Protein AF-A0A815MH73-F1 (afdb_monomer_lite)

Organism: NCBI:txid433720

Radius of gyration: 23.6 Å; chains: 1; bounding box: 62×38×60 Å

Structure (mmCIF, N/CA/C/O backbone):
data_AF-A0A815MH73-F1
#
_entry.id   AF-A0A815MH73-F1
#
loop_
_atom_site.group_PDB
_atom_site.id
_atom_site.type_symbol
_atom_site.label_atom_id
_atom_site.label_alt_id
_atom_site.label_comp_id
_atom_site.label_asym_id
_atom_site.label_entity_id
_atom_site.label_seq_id
_atom_site.pdbx_PDB_ins_code
_atom_site.Cartn_x
_atom_site.Cartn_y
_atom_site.Cartn_z
_atom_site.occupancy
_atom_site.B_iso_or_equiv
_atom_site.auth_seq_id
_atom_site.auth_comp_id
_atom_site.auth_asym_id
_atom_site.auth_atom_id
_atom_site.pdbx_PDB_model_num
ATOM 1 N N . MET A 1 1 ? -11.181 -3.230 -6.536 1.00 90.88 1 MET A N 1
ATOM 2 C CA . MET A 1 1 ? -9.804 -2.748 -6.790 1.00 90.88 1 MET A CA 1
ATOM 3 C C . MET A 1 1 ? -8.809 -3.906 -6.938 1.00 90.88 1 MET A C 1
ATOM 5 O O . MET A 1 1 ? -7.612 -3.733 -6.761 1.00 90.88 1 MET A O 1
ATOM 9 N N . GLU A 1 2 ? -9.280 -5.091 -7.338 1.00 95.12 2 GLU A N 1
ATOM 10 C CA . GLU A 1 2 ? -8.509 -6.340 -7.343 1.00 95.12 2 GLU A CA 1
ATOM 11 C C . GLU A 1 2 ? -8.764 -7.073 -8.654 1.00 95.12 2 GLU A C 1
ATOM 13 O O . GLU A 1 2 ? -9.910 -7.152 -9.105 1.00 95.12 2 GLU A O 1
ATOM 18 N N . MET A 1 3 ? -7.706 -7.570 -9.287 1.00 95.81 3 MET A N 1
ATOM 19 C CA . MET A 1 3 ? -7.783 -8.136 -10.630 1.00 95.81 3 MET A CA 1
ATOM 20 C C . MET A 1 3 ? -6.647 -9.115 -10.913 1.00 95.81 3 MET A C 1
ATOM 22 O O . MET A 1 3 ? -5.612 -9.120 -10.251 1.00 95.81 3 MET A O 1
ATOM 26 N N . ILE A 1 4 ? -6.814 -9.910 -11.966 1.00 97.25 4 ILE A N 1
ATOM 27 C CA . ILE A 1 4 ? -5.716 -10.611 -12.626 1.00 97.25 4 ILE A CA 1
ATOM 28 C C . ILE A 1 4 ? -5.145 -9.702 -13.710 1.00 97.25 4 ILE A C 1
ATOM 30 O O . ILE A 1 4 ? -5.784 -9.454 -14.739 1.00 97.25 4 ILE A O 1
ATOM 34 N N . TRP A 1 5 ? -3.929 -9.219 -13.497 1.00 97.88 5 TRP A N 1
ATOM 35 C CA . TRP A 1 5 ? -3.193 -8.453 -14.485 1.00 97.88 5 TRP A CA 1
ATOM 36 C C . TRP A 1 5 ? -2.529 -9.380 -15.507 1.00 97.88 5 TRP A C 1
ATOM 38 O O . TRP A 1 5 ? -1.684 -10.222 -15.193 1.00 97.88 5 TRP A O 1
ATOM 48 N N . LYS A 1 6 ? -2.936 -9.213 -16.764 1.00 97.19 6 LYS A N 1
ATOM 49 C CA . LYS A 1 6 ? -2.451 -9.926 -17.945 1.00 97.19 6 LYS A CA 1
ATOM 50 C C . LYS A 1 6 ? -1.485 -9.021 -18.713 1.00 97.19 6 LYS A C 1
ATOM 52 O O . LYS A 1 6 ? -1.790 -8.570 -19.813 1.00 97.19 6 LYS A O 1
ATOM 57 N N . GLY A 1 7 ? -0.328 -8.736 -18.116 1.00 95.06 7 GLY A N 1
ATOM 58 C CA . GLY A 1 7 ? 0.635 -7.752 -18.635 1.00 95.06 7 GLY A CA 1
ATOM 59 C C . GLY A 1 7 ? 1.412 -8.170 -19.893 1.00 95.06 7 GLY A C 1
ATOM 60 O O . GLY A 1 7 ? 2.190 -7.383 -20.420 1.00 95.06 7 GLY A O 1
ATOM 61 N N . SER A 1 8 ? 1.233 -9.398 -20.390 1.00 94.81 8 SER A N 1
ATOM 62 C CA . SER A 1 8 ? 1.870 -9.869 -21.623 1.00 94.81 8 SER A CA 1
ATOM 63 C C . SER A 1 8 ? 0.833 -10.395 -22.602 1.00 94.81 8 SER A C 1
ATOM 65 O O . SER A 1 8 ? 0.083 -11.318 -22.281 1.00 94.81 8 SER A O 1
ATOM 67 N N . ALA A 1 9 ? 0.861 -9.869 -23.827 1.00 92.94 9 ALA A N 1
ATOM 68 C CA . ALA A 1 9 ? 0.044 -10.369 -24.930 1.00 92.94 9 ALA A CA 1
ATOM 69 C C . ALA A 1 9 ? 0.449 -11.786 -25.384 1.00 92.94 9 ALA A C 1
ATOM 71 O O . ALA A 1 9 ? -0.365 -12.497 -25.966 1.00 92.94 9 ALA A O 1
ATOM 72 N N . ASN A 1 10 ? 1.688 -12.209 -25.099 1.00 94.94 10 ASN A N 1
ATOM 73 C CA . ASN A 1 10 ? 2.289 -13.396 -25.719 1.00 94.94 10 ASN A CA 1
ATOM 74 C C . ASN A 1 10 ? 2.531 -14.556 -24.745 1.00 94.94 10 ASN A C 1
ATOM 76 O O . ASN A 1 10 ? 2.560 -15.707 -25.167 1.00 94.94 10 ASN A O 1
ATOM 80 N N . LEU A 1 11 ? 2.735 -14.283 -23.452 1.00 94.94 11 LEU A N 1
ATOM 81 C CA . LEU A 1 11 ? 3.113 -15.320 -22.481 1.00 94.94 11 LEU A CA 1
ATOM 82 C C . LEU A 1 11 ? 1.914 -16.074 -21.885 1.00 94.94 11 LEU A C 1
ATOM 84 O O . LEU A 1 11 ? 2.099 -17.099 -21.236 1.00 94.94 11 LEU A O 1
ATOM 88 N N . GLY A 1 12 ? 0.682 -15.614 -22.115 1.00 93.44 12 GLY A N 1
ATOM 89 C CA . GLY A 1 12 ? -0.518 -16.307 -21.648 1.00 93.44 12 GLY A CA 1
ATOM 90 C C . GLY A 1 12 ? -0.576 -16.462 -20.121 1.00 93.44 12 GLY A C 1
ATOM 91 O O . GLY A 1 12 ? -0.059 -15.635 -19.372 1.00 93.44 12 GLY A O 1
ATOM 92 N N . ARG A 1 13 ? -1.240 -17.524 -19.645 1.00 94.75 13 ARG A N 1
ATOM 93 C CA . ARG A 1 13 ? -1.612 -17.690 -18.226 1.00 94.75 13 ARG A CA 1
ATOM 94 C C . ARG A 1 13 ? -0.423 -17.758 -17.263 1.00 94.75 13 ARG A C 1
ATOM 96 O O . ARG A 1 13 ? -0.573 -17.367 -16.111 1.00 94.75 13 ARG A O 1
ATOM 103 N N . GLN A 1 14 ? 0.746 -18.212 -17.714 1.00 95.44 14 GLN A N 1
ATOM 104 C CA . GLN A 1 14 ? 1.937 -18.328 -16.861 1.00 95.44 14 GLN A CA 1
ATOM 105 C C . GLN A 1 14 ? 2.528 -16.978 -16.425 1.00 95.44 14 GLN A C 1
ATOM 107 O O . GLN A 1 14 ? 3.330 -16.943 -15.499 1.00 95.44 14 GLN A O 1
ATOM 112 N N . SER A 1 15 ? 2.149 -15.876 -17.081 1.00 95.62 15 SER A N 1
ATOM 113 C CA . SER A 1 15 ? 2.593 -14.523 -16.727 1.00 95.62 15 SER A CA 1
ATOM 114 C C . SER A 1 15 ? 1.493 -13.684 -16.079 1.00 95.62 15 SER A C 1
ATOM 116 O O . SER A 1 15 ? 1.635 -12.467 -15.980 1.00 95.62 15 SER A O 1
ATOM 118 N N . TRP A 1 16 ? 0.352 -14.286 -15.742 1.00 96.25 16 TRP A N 1
ATOM 119 C CA . TRP A 1 16 ? -0.745 -13.570 -15.106 1.00 96.25 16 TRP A CA 1
ATOM 120 C C . TRP A 1 16 ? -0.455 -13.406 -13.620 1.00 96.25 16 TRP A C 1
ATOM 122 O O . TRP A 1 16 ? -0.086 -14.367 -12.947 1.00 96.25 16 TRP A O 1
ATOM 132 N N . LEU A 1 17 ? -0.646 -12.193 -13.113 1.00 96.31 17 LEU A N 1
ATOM 133 C CA . LEU A 1 17 ? -0.397 -11.856 -11.717 1.00 96.31 17 LEU A CA 1
ATOM 134 C C . LEU A 1 17 ? -1.694 -11.406 -11.063 1.00 96.31 17 LEU A C 1
ATOM 136 O O . LEU A 1 17 ? -2.469 -10.667 -11.665 1.00 96.31 17 LEU A O 1
ATOM 140 N N . PHE A 1 18 ? -1.926 -11.818 -9.821 1.00 96.00 18 PHE A N 1
ATOM 141 C CA . PHE A 1 18 ? -2.905 -11.119 -8.999 1.00 96.00 18 PHE A CA 1
ATOM 142 C C . PHE A 1 18 ? -2.378 -9.710 -8.703 1.00 96.00 18 PHE A C 1
ATOM 144 O O . PHE A 1 18 ? -1.191 -9.524 -8.434 1.00 96.00 18 PHE A O 1
ATOM 151 N N . THR A 1 19 ? -3.240 -8.706 -8.800 1.00 96.38 19 THR A N 1
ATOM 152 C CA . THR A 1 19 ? -2.887 -7.301 -8.602 1.00 96.38 19 THR A CA 1
ATOM 153 C C . THR A 1 19 ? -4.012 -6.613 -7.846 1.00 96.38 19 THR A C 1
ATOM 155 O O . THR A 1 19 ? -5.148 -6.557 -8.319 1.00 96.38 19 THR A O 1
ATOM 158 N N . GLY A 1 20 ? -3.683 -6.104 -6.662 1.00 93.38 20 GLY A N 1
ATOM 159 C CA . GLY A 1 20 ? -4.544 -5.237 -5.868 1.00 93.38 20 GLY A CA 1
ATOM 160 C C . GLY A 1 20 ? -4.046 -3.800 -5.952 1.00 93.38 20 GLY A C 1
ATOM 161 O O . GLY A 1 20 ? -2.844 -3.559 -5.854 1.00 93.38 20 GLY A O 1
ATOM 162 N N . LEU A 1 21 ? -4.969 -2.867 -6.150 1.00 92.75 21 LEU A N 1
ATOM 163 C CA . LEU A 1 21 ? -4.742 -1.441 -5.948 1.00 92.75 21 LEU A CA 1
ATOM 164 C C . LEU A 1 21 ? -5.117 -1.103 -4.502 1.00 92.75 21 LEU A C 1
ATOM 166 O O . LEU A 1 21 ? -6.049 -1.695 -3.951 1.00 92.75 21 LEU A O 1
ATOM 170 N N . LEU A 1 22 ? -4.386 -0.167 -3.900 1.00 92.25 22 LEU A N 1
ATOM 171 C CA . LEU A 1 22 ? -4.787 0.415 -2.623 1.00 92.25 22 LEU A CA 1
ATOM 172 C C . LEU A 1 22 ? -6.059 1.248 -2.826 1.00 92.25 22 LEU A C 1
ATOM 174 O O . LEU A 1 22 ? -6.334 1.701 -3.937 1.00 92.25 22 LEU A O 1
ATOM 178 N N . ALA A 1 23 ? -6.853 1.372 -1.764 1.00 86.44 23 ALA A N 1
ATOM 179 C CA . ALA A 1 23 ? -8.125 2.090 -1.811 1.00 86.44 23 ALA A CA 1
ATOM 180 C C . ALA A 1 23 ? -7.941 3.587 -2.025 1.00 86.44 23 ALA A C 1
ATOM 182 O O . ALA A 1 23 ? -8.698 4.217 -2.756 1.00 86.44 23 ALA A O 1
ATOM 183 N N . ASP A 1 24 ? -6.902 4.102 -1.387 1.00 84.19 24 ASP A N 1
ATOM 184 C CA . ASP A 1 24 ? -6.492 5.486 -1.432 1.00 84.19 24 ASP A CA 1
ATOM 185 C C . ASP A 1 24 ? -4.956 5.515 -1.523 1.00 84.19 24 ASP A C 1
ATOM 187 O O . ASP A 1 24 ? -4.358 4.756 -2.299 1.00 84.19 24 ASP A O 1
ATOM 191 N N . PHE A 1 25 ? -4.297 6.339 -0.716 1.00 89.12 25 PHE A N 1
ATOM 192 C CA . PHE A 1 25 ? -2.850 6.380 -0.600 1.00 89.12 25 PHE A CA 1
ATOM 193 C C . PHE A 1 25 ? -2.287 5.236 0.263 1.00 89.12 25 PHE A C 1
ATOM 195 O O . PHE A 1 25 ? -3.009 4.373 0.759 1.00 89.12 25 PHE A O 1
ATOM 202 N N . TYR A 1 26 ? -0.962 5.195 0.419 1.00 93.50 26 TYR A N 1
ATOM 203 C CA . TYR A 1 26 ? -0.280 4.206 1.263 1.00 93.50 26 TYR A CA 1
ATOM 204 C C . TYR A 1 26 ? -0.188 4.615 2.742 1.00 93.50 26 TYR A C 1
ATOM 206 O O . TYR A 1 26 ? 0.553 3.980 3.491 1.00 93.50 26 TYR A O 1
ATOM 214 N N . ASP A 1 27 ? -0.936 5.647 3.132 1.00 93.81 27 ASP A N 1
ATOM 215 C CA . ASP A 1 27 ? -1.022 6.198 4.482 1.00 93.81 27 ASP A CA 1
ATOM 216 C C . ASP A 1 27 ? -1.994 5.403 5.376 1.00 93.81 27 ASP A C 1
ATOM 218 O O . ASP A 1 27 ? -2.816 4.628 4.866 1.00 93.81 27 ASP A O 1
AT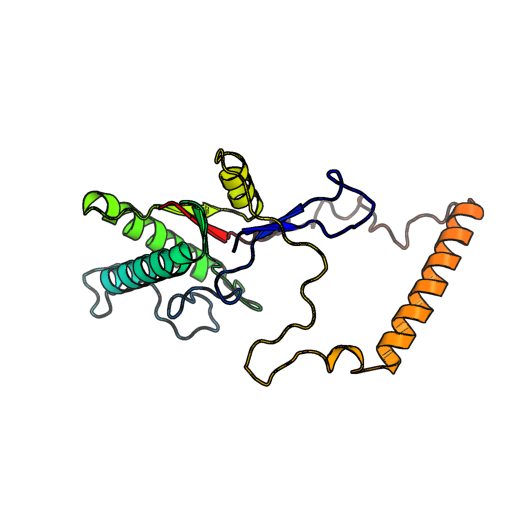OM 222 N N . PRO A 1 28 ? -1.915 5.558 6.715 1.00 94.88 28 PRO A N 1
ATOM 223 C CA . PRO A 1 28 ? -2.997 5.138 7.603 1.00 94.88 28 PRO A CA 1
ATOM 224 C C . PRO A 1 28 ? -4.277 5.933 7.308 1.00 94.88 28 PRO A C 1
ATOM 226 O O . PRO A 1 28 ? -4.196 7.021 6.740 1.00 94.88 28 PRO A O 1
ATOM 229 N N . PRO A 1 29 ? -5.451 5.450 7.754 1.00 94.56 29 PRO A N 1
ATOM 230 C CA . PRO A 1 29 ? -6.653 6.269 7.731 1.00 94.56 29 PRO A CA 1
ATOM 231 C C . PRO A 1 29 ? -6.437 7.603 8.447 1.00 94.56 29 PRO A C 1
ATOM 233 O O . PRO A 1 29 ? -5.697 7.676 9.439 1.00 94.56 29 PRO A O 1
ATOM 236 N N . ASP A 1 30 ? -7.131 8.633 7.969 1.00 92.81 30 ASP A N 1
ATOM 237 C CA . ASP A 1 30 ? -7.082 9.969 8.549 1.00 92.81 30 ASP A CA 1
ATOM 238 C C . ASP A 1 30 ? -7.296 9.933 10.065 1.00 92.81 30 ASP A C 1
ATOM 240 O O . ASP A 1 30 ? -8.145 9.215 10.598 1.00 92.81 30 ASP A O 1
ATOM 244 N N . SER A 1 31 ? -6.527 10.757 10.776 1.00 93.31 31 SER A N 1
ATOM 245 C CA . SER A 1 31 ? -6.528 10.854 12.240 1.00 93.31 31 SER A CA 1
ATOM 246 C C . SER A 1 31 ? -6.002 9.620 12.994 1.00 93.31 31 SER A C 1
ATOM 248 O O . SER A 1 31 ? -6.087 9.603 14.226 1.00 93.31 31 SER A O 1
ATOM 250 N N . LEU A 1 32 ? -5.470 8.596 12.312 1.00 95.38 32 LEU A N 1
ATOM 251 C CA . LEU A 1 32 ? -4.900 7.383 12.921 1.00 95.38 32 LEU A CA 1
ATOM 252 C C . LEU A 1 32 ? -3.394 7.217 12.650 1.00 95.38 32 LEU A C 1
ATOM 254 O O . LEU A 1 32 ? -2.882 6.092 12.606 1.00 95.38 32 LEU A O 1
ATOM 258 N N . CYS A 1 33 ? -2.653 8.319 12.506 1.00 95.44 33 CYS A N 1
ATOM 259 C CA . CYS A 1 33 ? -1.200 8.271 12.443 1.00 95.44 33 CYS A CA 1
ATOM 260 C C . CYS A 1 33 ? -0.557 8.275 13.839 1.00 95.44 33 CYS A C 1
ATOM 262 O O . CYS A 1 33 ? -0.606 9.257 14.572 1.00 95.44 33 CYS A O 1
ATOM 264 N N . PHE A 1 34 ? 0.153 7.199 14.186 1.00 95.62 34 PHE A N 1
ATOM 265 C CA . PHE A 1 34 ? 0.809 7.055 15.496 1.00 95.62 34 PHE A CA 1
ATOM 266 C C . PHE A 1 34 ? 2.322 7.280 15.466 1.00 95.62 34 PHE A C 1
ATOM 268 O O . PHE A 1 34 ? 3.033 6.861 16.388 1.00 95.62 34 PHE A O 1
ATOM 275 N N . ASP A 1 35 ? 2.828 7.903 14.403 1.00 94.00 35 ASP A N 1
ATOM 276 C CA . ASP A 1 35 ? 4.241 8.235 14.316 1.00 94.00 35 ASP A CA 1
ATOM 277 C C . ASP A 1 35 ? 4.603 9.460 15.159 1.00 94.00 35 ASP A C 1
ATOM 279 O O . ASP A 1 35 ? 3.762 10.294 15.484 1.00 94.00 35 ASP A O 1
ATOM 283 N N . ARG A 1 36 ? 5.887 9.596 15.494 1.00 90.50 36 ARG A N 1
ATOM 284 C CA . ARG A 1 36 ? 6.407 10.761 16.211 1.00 90.50 36 ARG A CA 1
ATOM 285 C C . ARG A 1 36 ? 6.262 12.047 15.395 1.00 90.50 36 ARG A C 1
ATOM 287 O O . ARG A 1 36 ? 6.138 13.117 15.987 1.00 90.50 36 ARG A O 1
ATOM 294 N N . SER A 1 37 ? 6.349 11.954 14.069 1.00 89.06 37 SER A N 1
ATOM 295 C CA . SER A 1 37 ? 6.172 13.093 13.161 1.00 89.06 37 SER A CA 1
ATOM 296 C C . SER A 1 37 ? 4.716 13.554 13.044 1.00 89.06 37 SER A C 1
ATOM 298 O O . SER A 1 37 ? 4.475 14.652 12.541 1.00 89.06 37 SER A O 1
ATOM 300 N N . CYS A 1 38 ? 3.757 12.748 13.505 1.00 91.00 38 CYS A N 1
ATOM 301 C CA . CYS A 1 38 ? 2.333 13.013 13.366 1.00 91.00 38 CYS A CA 1
ATOM 302 C C . CYS A 1 38 ? 1.759 13.822 14.535 1.00 91.00 38 CYS A C 1
ATOM 304 O O . CYS A 1 38 ? 2.256 13.781 15.661 1.00 91.00 38 CYS A O 1
ATOM 306 N N . GLY A 1 39 ? 0.696 14.578 14.245 1.00 91.12 39 GLY A N 1
ATOM 307 C CA . GLY A 1 39 ? -0.021 15.405 15.221 1.00 91.12 39 GLY A CA 1
ATOM 308 C C . GLY A 1 39 ? -1.218 14.717 15.883 1.00 91.12 39 GLY A C 1
ATOM 309 O O . GLY A 1 39 ? -1.842 15.316 16.759 1.00 91.12 39 GLY A O 1
ATOM 310 N N . ASP A 1 40 ? -1.553 13.491 15.476 1.00 93.38 40 ASP A N 1
ATOM 311 C CA . ASP A 1 40 ? -2.740 12.797 15.970 1.00 93.38 40 ASP A CA 1
ATOM 312 C C . ASP A 1 40 ? -2.555 12.343 17.420 1.00 93.38 40 ASP A C 1
ATOM 314 O O . ASP A 1 40 ? -1.496 11.859 17.829 1.00 93.38 40 ASP A O 1
ATOM 318 N N . GLN A 1 41 ? -3.614 12.468 18.224 1.00 92.31 41 GLN A N 1
ATOM 319 C CA . GLN A 1 41 ? -3.568 11.985 19.600 1.00 92.31 41 GLN A CA 1
ATOM 320 C C . GLN A 1 41 ? -3.410 10.457 19.643 1.00 92.31 41 GLN A C 1
ATOM 322 O O . GLN A 1 41 ? -4.123 9.751 18.921 1.00 92.31 41 GLN A O 1
ATOM 327 N N . PRO A 1 42 ? -2.575 9.918 20.548 1.00 94.69 42 PRO A N 1
ATOM 328 C CA . PRO A 1 42 ? -2.556 8.487 20.802 1.00 94.69 42 PRO A CA 1
ATOM 329 C C . PRO A 1 42 ? -3.894 8.030 21.396 1.00 94.69 42 PRO A C 1
ATOM 331 O O . PRO A 1 42 ? -4.727 8.828 21.831 1.00 94.69 42 PRO A O 1
ATOM 334 N N . ILE A 1 43 ? -4.080 6.719 21.469 1.00 96.88 43 ILE A N 1
ATOM 335 C CA . ILE A 1 43 ? -5.226 6.119 22.142 1.00 96.88 43 ILE A CA 1
ATOM 336 C C . ILE A 1 43 ? -4.996 6.180 23.649 1.00 96.88 43 ILE A C 1
ATOM 338 O O . ILE A 1 43 ? -4.091 5.526 24.189 1.00 96.88 43 ILE A O 1
ATOM 342 N N . ILE A 1 44 ? -5.838 6.956 24.320 1.00 96.81 44 ILE A N 1
ATOM 343 C CA . ILE A 1 44 ? -5.855 7.155 25.765 1.00 96.81 44 ILE A CA 1
ATOM 344 C C . ILE A 1 44 ? -7.002 6.311 26.312 1.00 96.81 44 ILE A C 1
ATOM 346 O O . ILE A 1 44 ? -8.176 6.628 26.142 1.00 96.81 44 ILE A O 1
ATOM 350 N N . ASP A 1 45 ? -6.641 5.186 26.921 1.00 96.88 45 ASP A N 1
ATOM 351 C CA . ASP A 1 45 ? -7.552 4.109 27.308 1.00 96.88 45 ASP A CA 1
ATOM 352 C C . ASP A 1 45 ? -7.803 4.006 28.816 1.00 96.88 45 ASP A C 1
ATOM 354 O O . ASP A 1 45 ? -8.485 3.079 29.253 1.00 96.88 45 ASP A O 1
ATOM 358 N N . ASP A 1 46 ? -7.296 4.965 29.595 1.00 96.19 46 ASP A N 1
ATOM 359 C CA . ASP A 1 46 ? -7.627 5.146 31.008 1.00 96.19 46 ASP A CA 1
ATOM 360 C C . ASP A 1 46 ? -8.872 6.047 31.137 1.00 96.19 46 ASP A C 1
ATOM 362 O O . ASP A 1 46 ? -8.778 7.244 30.850 1.00 96.19 46 ASP A O 1
ATOM 366 N N . PRO A 1 47 ? -10.030 5.514 31.577 1.00 94.75 47 PRO A N 1
ATOM 367 C CA . PRO A 1 47 ? -11.271 6.284 31.686 1.00 94.75 47 PRO A CA 1
ATOM 368 C C . PRO A 1 47 ? -11.241 7.392 32.746 1.00 94.75 47 PRO A C 1
ATOM 370 O O . PRO A 1 47 ? -12.170 8.192 32.808 1.00 94.75 47 PRO A O 1
ATOM 373 N N . SER A 1 48 ? -10.227 7.420 33.619 1.00 96.50 48 SER A N 1
ATOM 374 C CA . SER A 1 48 ? -10.068 8.467 34.635 1.00 96.50 48 SER A CA 1
ATOM 375 C C . SER A 1 48 ? -9.396 9.736 34.103 1.00 96.50 48 SER A C 1
ATOM 377 O O . SER A 1 48 ? -9.434 10.774 34.766 1.00 96.50 48 SER A O 1
ATOM 379 N N . LEU A 1 49 ? -8.788 9.670 32.915 1.00 95.38 49 LEU A N 1
ATOM 380 C CA . LEU A 1 49 ? -8.162 10.813 32.262 1.00 95.38 49 LEU A CA 1
ATOM 381 C C . LEU A 1 49 ? -9.202 11.605 31.463 1.00 95.38 49 LEU A C 1
ATOM 383 O O . LEU A 1 49 ? -10.027 11.030 30.757 1.00 95.38 49 LEU A O 1
ATOM 387 N N . ASN A 1 50 ? -9.117 12.937 31.521 1.00 93.00 50 ASN A N 1
ATOM 388 C CA . ASN A 1 50 ? -10.025 13.830 30.787 1.00 93.00 50 ASN A CA 1
ATOM 389 C C . ASN A 1 50 ? -9.954 13.640 29.263 1.00 93.00 50 ASN A C 1
ATOM 391 O O . ASN A 1 50 ? -10.929 13.910 28.572 1.00 93.00 50 ASN A O 1
ATOM 395 N N . ASP A 1 51 ? -8.816 13.158 28.763 1.00 94.50 51 ASP A N 1
ATOM 396 C CA . ASP A 1 51 ? -8.547 12.972 27.336 1.00 94.50 51 ASP A CA 1
ATOM 397 C C . ASP A 1 51 ? -8.856 11.536 26.856 1.00 94.50 51 ASP A C 1
ATOM 399 O O . ASP A 1 51 ? -8.354 11.103 25.820 1.00 94.50 51 ASP A O 1
ATOM 403 N N . TYR A 1 52 ? -9.641 10.757 27.615 1.00 97.19 52 TYR A N 1
ATOM 404 C CA . TYR A 1 52 ? -10.078 9.417 27.206 1.00 97.19 52 TYR A CA 1
ATOM 405 C C . TYR A 1 52 ? -10.806 9.459 25.853 1.00 97.19 52 TYR A C 1
ATOM 407 O O . TYR A 1 52 ? -11.849 10.098 25.723 1.00 97.19 52 TYR A O 1
ATOM 415 N N . ASN A 1 53 ? -10.279 8.741 24.855 1.00 97.56 53 ASN A N 1
ATOM 416 C CA . ASN A 1 53 ? -10.728 8.866 23.460 1.00 97.56 53 ASN A CA 1
ATOM 417 C C . ASN A 1 53 ? -11.014 7.528 22.753 1.00 97.56 53 ASN A C 1
ATOM 419 O O . ASN A 1 53 ? -11.263 7.504 21.551 1.00 97.56 53 ASN A O 1
ATOM 423 N N . VAL A 1 54 ? -11.017 6.397 23.469 1.00 97.62 54 VAL A N 1
ATOM 424 C CA . VAL A 1 54 ? -11.226 5.067 22.856 1.00 97.62 54 VAL A CA 1
ATOM 425 C C . VAL A 1 54 ? -12.499 4.974 21.994 1.00 97.62 54 VAL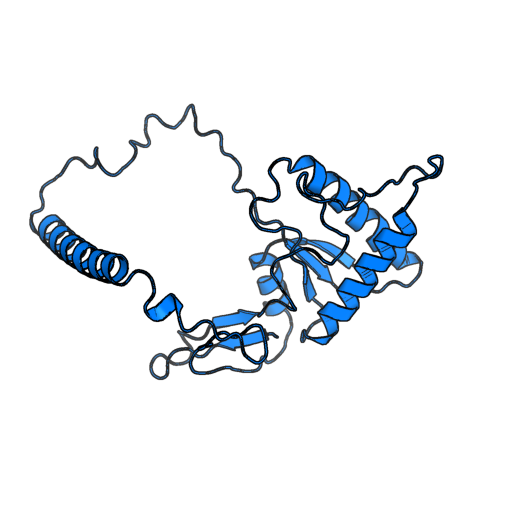 A C 1
ATOM 427 O O . VAL A 1 54 ? -12.378 4.464 20.881 1.00 97.62 54 VAL A O 1
ATOM 430 N N . PRO A 1 55 ? -13.692 5.439 22.427 1.00 96.50 55 PRO A N 1
ATOM 431 C CA . PRO A 1 55 ? -14.910 5.304 21.625 1.00 96.50 55 PRO A CA 1
ATOM 432 C C . PRO A 1 55 ? -14.813 6.019 20.276 1.00 96.50 55 PRO A C 1
ATOM 434 O O . PRO A 1 55 ? -15.190 5.449 19.258 1.00 96.50 55 PRO A O 1
ATOM 437 N N . GLU A 1 56 ? -14.249 7.228 20.271 1.00 96.88 56 GLU A N 1
ATOM 438 C CA . GLU A 1 56 ? -14.013 8.010 19.056 1.00 96.88 56 GLU A CA 1
ATOM 439 C C . GLU A 1 56 ? -13.046 7.274 18.124 1.00 96.88 56 GLU A C 1
ATOM 441 O O . GLU A 1 56 ? -13.383 6.999 16.978 1.00 96.88 56 GLU A O 1
ATOM 446 N N . ARG A 1 57 ? -11.880 6.857 18.636 1.00 96.81 57 ARG A N 1
ATOM 447 C CA . ARG A 1 57 ? -10.839 6.185 17.839 1.00 96.81 57 ARG A CA 1
ATOM 448 C C . ARG A 1 57 ? -11.300 4.864 17.230 1.00 96.81 57 ARG A C 1
ATOM 450 O O . ARG A 1 57 ? -10.927 4.542 16.104 1.00 96.81 57 ARG A O 1
ATOM 457 N N . VAL A 1 58 ? -12.099 4.100 17.973 1.00 96.75 58 VAL A N 1
ATOM 458 C CA . VAL A 1 58 ? -12.691 2.847 17.492 1.00 96.75 58 VAL A CA 1
ATOM 459 C C . VAL A 1 58 ? -13.690 3.119 16.375 1.00 96.75 58 VAL A C 1
ATOM 461 O O . VAL A 1 58 ? -13.617 2.452 15.346 1.00 96.75 58 VAL A O 1
ATOM 464 N N . GLN A 1 59 ? -14.580 4.101 16.549 1.00 97.19 59 GLN A N 1
ATOM 465 C CA . GLN A 1 59 ? -15.567 4.436 15.526 1.00 97.19 59 GLN A CA 1
ATOM 466 C C . GLN A 1 59 ? -14.895 4.952 14.249 1.00 97.19 59 GLN A C 1
ATOM 468 O O . GLN A 1 59 ? -15.197 4.444 13.177 1.00 97.19 59 GLN A O 1
ATOM 473 N N . THR A 1 60 ? -13.901 5.845 14.365 1.00 97.06 60 THR A N 1
ATOM 474 C CA . THR A 1 60 ? -13.116 6.333 13.217 1.00 97.06 60 THR A CA 1
ATOM 475 C C . THR A 1 60 ? -12.500 5.189 12.411 1.00 97.06 60 THR A C 1
ATOM 477 O O . THR A 1 60 ? -12.540 5.209 11.184 1.00 97.06 60 THR A O 1
ATOM 480 N N . PHE A 1 61 ? -11.942 4.170 13.076 1.00 96.75 61 PHE A N 1
ATOM 481 C CA . PHE A 1 61 ? -11.375 3.019 12.372 1.00 96.75 61 PHE A CA 1
ATOM 482 C C . PHE A 1 61 ? -12.453 2.172 11.686 1.00 96.75 61 PHE A C 1
ATOM 484 O O . PHE A 1 61 ? -12.244 1.723 10.562 1.00 96.75 61 PHE A O 1
ATOM 491 N N . ILE A 1 62 ? -13.576 1.913 12.364 1.00 96.25 62 ILE A N 1
ATOM 492 C CA . ILE A 1 62 ? -14.681 1.117 11.809 1.00 96.25 62 ILE A CA 1
ATOM 493 C C . ILE A 1 62 ? -15.245 1.799 10.560 1.00 96.25 62 ILE A C 1
ATOM 495 O O . ILE A 1 62 ? -15.367 1.142 9.528 1.00 96.25 62 ILE A O 1
ATOM 499 N N . ASP A 1 63 ? -15.487 3.110 10.627 1.00 96.25 63 ASP A N 1
ATOM 500 C CA . ASP A 1 63 ? -15.977 3.900 9.496 1.00 96.25 63 ASP A CA 1
ATOM 501 C C . ASP A 1 63 ? -14.989 3.828 8.319 1.00 96.25 63 ASP A C 1
ATOM 503 O O . ASP A 1 63 ? -15.372 3.465 7.207 1.00 96.25 63 ASP A O 1
ATOM 507 N N . ALA A 1 64 ? -13.690 4.035 8.575 1.00 95.69 64 ALA A N 1
ATOM 508 C CA . ALA A 1 64 ? -12.653 3.913 7.549 1.00 95.69 64 ALA A CA 1
ATOM 509 C C . ALA A 1 64 ? -12.567 2.499 6.942 1.00 95.69 64 ALA A C 1
ATOM 511 O O . ALA A 1 64 ? -12.321 2.343 5.745 1.00 95.69 64 ALA A O 1
ATOM 512 N N . ALA A 1 65 ? -12.769 1.453 7.749 1.00 95.81 65 ALA A N 1
ATOM 513 C CA . ALA A 1 65 ? -12.782 0.075 7.273 1.00 95.81 65 ALA A CA 1
ATOM 514 C C . ALA A 1 65 ? -13.989 -0.202 6.364 1.00 95.81 65 ALA A C 1
ATOM 516 O O . ALA A 1 65 ? -13.829 -0.840 5.321 1.00 95.81 65 ALA A O 1
ATOM 517 N N . HIS A 1 66 ? -15.178 0.285 6.726 1.00 95.38 66 HIS A N 1
ATOM 518 C CA . HIS A 1 66 ? -16.384 0.155 5.905 1.00 95.38 66 HIS A CA 1
ATOM 519 C C . HIS A 1 66 ? -16.280 0.949 4.600 1.00 95.38 66 HIS A C 1
ATOM 521 O O . HIS A 1 66 ? -16.578 0.400 3.535 1.00 95.38 66 HIS A O 1
ATOM 527 N N . ASP A 1 67 ? -15.779 2.183 4.659 1.00 94.69 67 ASP A N 1
ATOM 528 C CA . ASP A 1 67 ? -15.542 3.017 3.478 1.00 94.69 67 ASP A CA 1
ATOM 529 C C . ASP A 1 67 ? -14.554 2.348 2.519 1.00 94.69 67 ASP A C 1
ATOM 531 O O . ASP A 1 67 ? -14.815 2.216 1.318 1.00 94.69 67 ASP A O 1
ATOM 535 N N . GLN A 1 68 ? -13.440 1.838 3.055 1.00 94.88 68 GLN A N 1
ATOM 536 C CA . GLN A 1 68 ? -12.456 1.110 2.270 1.00 94.88 68 GLN A CA 1
ATOM 537 C C . GLN A 1 68 ? -13.074 -0.137 1.620 1.00 94.88 68 GLN A C 1
ATOM 539 O O . GLN A 1 68 ? -12.853 -0.384 0.431 1.00 94.88 68 GLN A O 1
ATOM 544 N N . ALA A 1 69 ? -13.858 -0.918 2.367 1.00 94.12 69 ALA A N 1
ATOM 545 C CA . ALA A 1 69 ? -14.434 -2.179 1.906 1.00 94.12 69 ALA A CA 1
ATOM 546 C C . ALA A 1 69 ? -15.361 -2.049 0.698 1.00 94.12 69 ALA A C 1
ATOM 548 O O . ALA A 1 69 ? -15.408 -2.971 -0.119 1.00 94.12 69 ALA A O 1
ATOM 549 N N . TYR A 1 70 ? -16.018 -0.900 0.515 1.00 91.75 70 TYR A N 1
ATOM 550 C CA . TYR A 1 70 ? -16.884 -0.648 -0.639 1.00 91.75 70 TYR A CA 1
ATOM 551 C C . TYR A 1 70 ? -16.173 -0.862 -1.990 1.00 91.75 70 TYR A C 1
ATOM 553 O O . TYR A 1 70 ? -16.787 -1.282 -2.973 1.00 91.75 70 TYR A O 1
ATOM 561 N N . GLY A 1 71 ? -14.861 -0.610 -2.056 1.00 90.19 71 GLY A N 1
ATOM 562 C CA . GLY A 1 71 ? -14.074 -0.786 -3.278 1.00 90.19 71 GLY A CA 1
ATOM 563 C C . GLY A 1 71 ? -13.472 -2.186 -3.484 1.00 90.19 71 GLY A C 1
ATOM 564 O O . GLY A 1 71 ? -12.863 -2.433 -4.539 1.00 90.19 71 GLY A O 1
ATOM 565 N N . PHE A 1 72 ? -13.606 -3.105 -2.522 1.00 93.81 72 PHE A N 1
ATOM 566 C CA . PHE A 1 72 ? -13.024 -4.454 -2.571 1.00 93.81 72 PHE A CA 1
ATOM 567 C C . PHE A 1 72 ? -14.083 -5.529 -2.796 1.00 93.81 72 PHE A C 1
ATOM 569 O O . PHE A 1 72 ? -15.271 -5.343 -2.564 1.00 93.81 72 PHE A O 1
ATOM 576 N N . ALA A 1 73 ? -13.651 -6.667 -3.339 1.00 92.25 73 ALA A N 1
ATOM 577 C CA . ALA A 1 73 ? -14.577 -7.703 -3.785 1.00 92.25 73 ALA A CA 1
ATOM 578 C C . ALA A 1 73 ? -14.860 -8.775 -2.720 1.00 92.25 73 ALA A C 1
ATOM 580 O O . ALA A 1 73 ? -15.656 -9.686 -2.968 1.00 92.25 73 ALA A O 1
ATOM 581 N N . THR A 1 74 ? -14.163 -8.712 -1.585 1.00 93.69 74 THR A N 1
ATOM 582 C CA . THR A 1 74 ? -14.218 -9.708 -0.516 1.00 93.69 74 THR A CA 1
ATOM 583 C C . THR A 1 74 ? -14.314 -9.036 0.842 1.00 93.69 74 THR A C 1
ATOM 585 O O . THR A 1 74 ? -14.101 -7.837 0.979 1.00 93.69 74 THR A O 1
ATOM 588 N N . ASN A 1 75 ? -14.550 -9.864 1.847 1.00 93.81 75 ASN A N 1
ATOM 589 C CA . ASN A 1 75 ? -14.575 -9.496 3.251 1.00 93.81 75 ASN A CA 1
ATOM 590 C C . ASN A 1 75 ? -13.182 -9.293 3.859 1.00 93.81 75 ASN A C 1
ATOM 592 O O . ASN A 1 75 ? -13.062 -9.105 5.059 1.00 93.81 75 ASN A O 1
ATOM 596 N N . HIS A 1 76 ? -12.113 -9.380 3.072 1.00 95.19 76 HIS A N 1
ATOM 597 C CA . HIS A 1 76 ? -10.774 -9.055 3.530 1.00 95.19 76 HIS A CA 1
ATOM 598 C C . HIS A 1 76 ? -10.355 -7.736 2.899 1.00 95.19 76 HIS A C 1
ATOM 600 O O . HIS A 1 76 ? -10.370 -7.610 1.675 1.00 95.19 76 HIS A O 1
ATOM 606 N N . ILE A 1 77 ? -9.900 -6.802 3.727 1.00 95.50 77 ILE A N 1
ATOM 607 C CA . ILE A 1 77 ? -9.224 -5.584 3.281 1.00 95.50 77 ILE A CA 1
ATOM 608 C C . ILE A 1 77 ? -7.871 -5.454 3.977 1.00 95.50 77 ILE A C 1
ATOM 610 O O . ILE A 1 77 ? -7.656 -5.950 5.087 1.00 95.50 77 ILE A O 1
ATOM 614 N N . MET A 1 78 ? -6.942 -4.789 3.301 1.00 94.50 78 MET A N 1
ATOM 615 C CA . MET A 1 78 ? -5.620 -4.479 3.831 1.00 94.50 78 MET A CA 1
ATOM 616 C C . MET A 1 78 ? -5.535 -2.983 4.118 1.00 94.50 78 MET A C 1
ATOM 618 O O . MET A 1 78 ? -5.627 -2.172 3.201 1.00 94.50 78 MET A O 1
ATOM 622 N N . MET A 1 79 ? -5.319 -2.635 5.380 1.00 94.94 79 MET A N 1
ATOM 623 C CA . MET A 1 79 ? -5.160 -1.266 5.848 1.00 94.94 79 MET A CA 1
ATOM 624 C C . MET A 1 79 ? -3.678 -0.967 6.103 1.00 94.94 79 MET A C 1
ATOM 626 O O . MET A 1 79 ? -2.970 -1.699 6.809 1.00 94.94 79 MET A O 1
ATOM 630 N N . THR A 1 80 ? -3.177 0.090 5.474 1.00 95.06 80 THR A N 1
ATOM 631 C CA . THR A 1 80 ? -1.766 0.484 5.495 1.00 95.06 80 THR A CA 1
ATOM 632 C C . THR A 1 80 ? -1.466 1.354 6.705 1.00 95.06 80 THR A C 1
ATOM 634 O O . THR A 1 80 ? -1.576 2.562 6.656 1.00 95.06 80 THR A O 1
ATOM 637 N N . MET A 1 81 ? -1.050 0.760 7.821 1.00 95.19 81 MET A N 1
ATOM 638 C CA . MET A 1 81 ? -0.742 1.527 9.036 1.00 95.19 81 MET A CA 1
ATOM 639 C C . MET A 1 81 ? 0.701 2.048 9.026 1.00 95.19 81 MET A C 1
ATOM 641 O O . MET A 1 81 ? 1.527 1.555 9.784 1.00 95.19 81 MET A O 1
ATOM 645 N N . GLY A 1 82 ? 1.040 2.985 8.140 1.00 94.88 82 GLY A N 1
ATOM 646 C CA . GLY A 1 82 ? 2.389 3.551 8.014 1.00 94.88 82 GLY A CA 1
ATOM 647 C C . GLY A 1 82 ? 2.500 4.551 6.863 1.00 94.88 82 GLY A C 1
ATOM 648 O O . GLY A 1 82 ? 1.554 4.703 6.113 1.00 94.88 82 GLY A O 1
ATOM 649 N N . SER A 1 83 ? 3.637 5.235 6.742 1.00 95.19 83 SER A N 1
ATOM 650 C CA . SER A 1 83 ? 3.929 6.182 5.653 1.00 95.19 83 SER A CA 1
ATOM 651 C C . SER A 1 83 ? 5.446 6.354 5.485 1.00 95.19 83 SER A C 1
ATOM 653 O O . SER A 1 83 ? 6.239 5.624 6.095 1.00 95.19 83 SER A O 1
ATOM 655 N N . ASP A 1 84 ? 5.849 7.327 4.675 1.00 95.50 84 ASP A N 1
ATOM 656 C CA . ASP A 1 84 ? 7.214 7.788 4.467 1.00 95.50 84 ASP A CA 1
ATOM 657 C C . ASP A 1 84 ? 7.942 7.980 5.804 1.00 95.50 84 ASP A C 1
ATOM 659 O O . ASP A 1 84 ? 7.605 8.837 6.617 1.00 95.50 84 ASP A O 1
ATOM 663 N N . PHE A 1 85 ? 8.982 7.171 6.022 1.00 94.88 85 PHE A N 1
ATOM 664 C CA . PHE A 1 85 ? 9.853 7.230 7.203 1.00 94.88 85 PHE A CA 1
ATOM 665 C C . PHE A 1 85 ? 9.142 7.101 8.562 1.00 94.88 85 PHE A C 1
ATOM 667 O O . PHE A 1 85 ? 9.743 7.402 9.593 1.00 94.88 85 PHE A O 1
ATOM 674 N N . HIS A 1 86 ? 7.906 6.597 8.592 1.00 94.88 86 HIS A N 1
ATOM 675 C CA . HIS A 1 86 ? 7.267 6.199 9.842 1.00 94.88 86 HIS A CA 1
ATOM 676 C C . HIS A 1 86 ? 7.988 4.997 10.477 1.00 94.88 86 HIS A C 1
ATOM 678 O O . HIS A 1 86 ? 8.833 4.340 9.865 1.00 94.88 86 HIS A O 1
ATOM 684 N N . TYR A 1 87 ? 7.615 4.687 11.717 1.00 95.56 87 TYR A N 1
ATOM 685 C CA . TYR A 1 87 ? 8.206 3.675 12.588 1.00 95.56 87 TYR A CA 1
ATOM 686 C C . TYR A 1 87 ? 9.628 3.993 13.081 1.00 95.56 87 TYR A C 1
ATOM 688 O O . TYR A 1 87 ? 10.297 3.091 13.595 1.00 95.56 87 TYR A O 1
ATOM 696 N N . GLU A 1 88 ? 10.073 5.260 13.052 1.00 93.19 88 GLU A N 1
ATOM 697 C CA . GLU A 1 88 ? 11.322 5.679 13.725 1.00 93.19 88 GLU A CA 1
ATOM 698 C C . GLU A 1 88 ? 11.300 5.260 15.207 1.00 93.19 88 GLU A C 1
ATOM 700 O O . GLU A 1 88 ? 12.265 4.711 15.742 1.00 93.19 88 GLU A O 1
ATOM 705 N N . ASN A 1 89 ? 10.141 5.433 15.849 1.00 93.56 89 ASN A N 1
ATOM 706 C CA . ASN A 1 89 ? 9.827 4.840 17.141 1.00 93.56 89 ASN A CA 1
ATOM 707 C C . ASN A 1 89 ? 8.655 3.860 17.012 1.00 93.56 89 ASN A C 1
ATOM 709 O O . ASN A 1 89 ? 7.517 4.159 17.377 1.00 93.56 89 ASN A O 1
ATOM 713 N N . ALA A 1 90 ? 8.950 2.654 16.527 1.00 95.19 90 ALA A N 1
ATOM 714 C CA . ALA A 1 90 ? 7.965 1.593 16.311 1.00 95.19 90 ALA A CA 1
ATOM 715 C C . ALA A 1 90 ? 7.123 1.235 17.554 1.00 95.19 90 ALA A C 1
ATOM 717 O O . ALA A 1 90 ? 6.007 0.736 17.424 1.00 95.19 90 ALA A O 1
ATOM 718 N N . ASN A 1 91 ? 7.622 1.497 18.767 1.00 96.31 91 ASN A N 1
ATOM 719 C CA . ASN A 1 91 ? 6.872 1.255 20.001 1.00 96.31 91 ASN A CA 1
ATOM 720 C C . ASN A 1 91 ? 5.604 2.123 20.096 1.00 96.31 91 ASN A C 1
ATOM 722 O O . ASN A 1 91 ? 4.614 1.672 20.664 1.00 96.31 91 ASN A O 1
ATOM 726 N N . LEU A 1 92 ? 5.615 3.346 19.549 1.00 94.50 92 LEU A N 1
ATOM 727 C CA . LEU A 1 92 ? 4.426 4.208 19.517 1.00 94.50 92 LEU A CA 1
ATOM 728 C C . LEU A 1 92 ? 3.335 3.606 18.629 1.00 94.50 92 LEU A C 1
ATOM 730 O O . LEU A 1 92 ? 2.189 3.502 19.063 1.00 94.50 92 LEU A O 1
ATOM 734 N N . TRP A 1 93 ? 3.714 3.121 17.446 1.00 96.31 93 TRP A N 1
ATOM 735 C CA . TRP A 1 93 ? 2.818 2.391 16.556 1.00 96.31 93 TRP A CA 1
ATOM 736 C C . TRP A 1 93 ? 2.249 1.153 17.239 1.00 96.31 93 TRP A C 1
ATOM 738 O O . TRP A 1 93 ? 1.045 1.085 17.463 1.00 96.31 93 TRP A O 1
ATOM 748 N N . PHE A 1 94 ? 3.097 0.204 17.647 1.00 97.19 94 PHE A N 1
ATOM 749 C CA . PHE A 1 94 ? 2.617 -1.075 18.180 1.00 97.19 94 PHE A CA 1
ATOM 750 C C . PHE A 1 94 ? 1.730 -0.922 19.419 1.00 97.19 94 PHE A C 1
ATOM 752 O O . PHE A 1 94 ? 0.719 -1.605 19.519 1.00 97.19 94 PHE A O 1
ATOM 759 N N . LYS A 1 95 ? 2.022 0.030 20.314 1.00 97.19 95 LYS A N 1
ATOM 760 C CA . LYS A 1 95 ? 1.155 0.298 21.471 1.00 97.19 95 LYS A CA 1
ATOM 761 C C . LYS A 1 95 ? -0.252 0.743 21.077 1.00 97.19 95 LYS A C 1
ATOM 763 O O . LYS A 1 95 ? -1.217 0.280 21.676 1.00 97.19 95 LYS A O 1
ATOM 768 N N . ASN A 1 96 ? -0.378 1.662 20.121 1.00 97.69 96 ASN A N 1
ATOM 769 C CA . ASN A 1 96 ? -1.687 2.156 19.689 1.00 97.69 96 ASN A CA 1
ATOM 770 C C . ASN A 1 96 ? -2.426 1.114 18.849 1.00 97.69 96 ASN A C 1
ATOM 772 O O . ASN A 1 96 ? -3.619 0.895 19.024 1.00 97.69 96 ASN A O 1
ATOM 776 N N . LEU A 1 97 ? -1.700 0.405 17.998 1.00 97.88 97 LEU A N 1
ATOM 777 C CA . LEU A 1 97 ? -2.230 -0.668 17.177 1.00 97.88 97 LEU A CA 1
ATOM 778 C C . LEU A 1 97 ? -2.766 -1.848 18.009 1.00 97.88 97 LEU A C 1
ATOM 780 O O . LEU A 1 97 ? -3.854 -2.350 17.728 1.00 97.88 97 LEU A O 1
ATOM 784 N N . ASP A 1 98 ? -2.068 -2.238 19.080 1.00 98.25 98 ASP A N 1
ATOM 785 C CA . ASP A 1 98 ? -2.554 -3.248 20.029 1.00 98.25 98 ASP A CA 1
ATOM 786 C C . ASP A 1 98 ? -3.857 -2.799 20.710 1.00 98.25 98 ASP A C 1
ATOM 788 O O . ASP A 1 98 ? -4.781 -3.599 20.884 1.00 98.25 98 ASP A O 1
ATOM 792 N N . LYS A 1 99 ? -3.963 -1.508 21.062 1.00 98.12 99 LYS A N 1
ATOM 793 C CA . LYS A 1 99 ? -5.195 -0.928 21.614 1.00 98.12 99 LYS A CA 1
ATOM 794 C C . LYS A 1 99 ? -6.330 -0.939 20.589 1.00 98.12 99 LYS A C 1
ATOM 796 O O . LYS A 1 99 ? -7.425 -1.361 20.948 1.00 98.12 99 LYS A O 1
ATOM 801 N N . LEU A 1 100 ? -6.083 -0.548 19.333 1.00 97.25 100 LEU A N 1
ATOM 802 C CA . LEU A 1 100 ? -7.087 -0.628 18.263 1.00 97.25 100 LEU A CA 1
ATOM 803 C C . LEU A 1 100 ? -7.619 -2.053 18.120 1.00 97.25 100 LEU A C 1
ATOM 805 O O . LEU A 1 100 ? -8.821 -2.259 18.252 1.00 97.25 100 LEU A O 1
ATOM 809 N N . ILE A 1 101 ? -6.736 -3.043 17.944 1.00 98.00 101 ILE A N 1
ATOM 810 C CA . ILE A 1 101 ? -7.127 -4.457 17.808 1.00 98.00 101 ILE A CA 1
ATOM 811 C C . ILE A 1 101 ? -7.999 -4.888 18.987 1.00 98.00 101 ILE A C 1
ATOM 813 O O . ILE A 1 101 ? -9.072 -5.458 18.796 1.00 98.00 101 ILE A O 1
ATOM 817 N N . LYS A 1 102 ? -7.557 -4.594 20.215 1.00 98.12 102 LYS A N 1
ATOM 818 C CA . LYS A 1 102 ? -8.281 -4.953 21.436 1.00 98.12 102 LYS A CA 1
ATOM 819 C C . LYS A 1 102 ? -9.683 -4.343 21.468 1.00 98.12 102 LYS A C 1
ATOM 821 O O . LYS A 1 102 ? -10.646 -5.064 21.718 1.00 98.12 102 LYS A O 1
ATOM 826 N N . TYR A 1 103 ? -9.795 -3.029 21.281 1.00 98.19 103 TYR A N 1
ATOM 827 C CA . TYR A 1 103 ? -11.059 -2.321 21.478 1.00 98.19 103 TYR A CA 1
ATOM 828 C C . TYR A 1 103 ? -12.026 -2.491 20.306 1.00 98.19 103 TYR A C 1
ATOM 830 O O . TYR A 1 103 ? -13.224 -2.584 20.551 1.00 98.19 103 TYR A O 1
ATOM 838 N N . ILE A 1 104 ? -11.536 -2.606 19.069 1.00 97.50 104 ILE A N 1
ATOM 839 C CA . ILE A 1 104 ? -12.383 -2.861 17.896 1.00 97.50 104 ILE A CA 1
ATOM 840 C C . ILE A 1 104 ? -12.946 -4.280 17.948 1.00 97.50 104 ILE A C 1
ATOM 842 O O . ILE A 1 104 ? -14.158 -4.449 17.855 1.00 97.50 104 ILE A O 1
ATOM 846 N N . ASN A 1 105 ? -12.111 -5.296 18.192 1.00 97.81 105 ASN A N 1
ATOM 847 C CA . ASN A 1 105 ? -12.600 -6.677 18.260 1.00 97.81 105 ASN A CA 1
ATOM 848 C C . ASN A 1 105 ? -13.556 -6.881 19.446 1.00 97.81 105 ASN A C 1
ATOM 850 O O . ASN A 1 105 ? -14.482 -7.681 19.366 1.00 97.81 105 ASN A O 1
ATOM 854 N N . ALA A 1 106 ? -13.402 -6.118 20.535 1.00 97.38 106 ALA A N 1
ATOM 855 C CA . ALA A 1 106 ? -14.377 -6.124 21.622 1.00 97.38 106 ALA A CA 1
ATOM 856 C C . ALA A 1 106 ? -15.765 -5.603 21.192 1.00 97.38 106 ALA A C 1
ATOM 858 O O . ALA A 1 106 ? -16.762 -6.050 21.748 1.00 97.38 106 ALA A O 1
ATOM 859 N N . GLN A 1 107 ? -15.869 -4.722 20.185 1.00 95.38 107 GLN A N 1
ATOM 860 C CA . GLN A 1 107 ? -17.168 -4.251 19.674 1.00 95.38 107 GLN A CA 1
ATOM 861 C C . GLN A 1 107 ? -17.964 -5.337 18.945 1.00 95.38 107 GLN A C 1
ATOM 863 O O . GLN A 1 107 ? -19.157 -5.154 18.704 1.00 95.38 107 GLN A O 1
ATOM 868 N N . GLN A 1 108 ? -17.366 -6.490 18.637 1.00 94.44 108 GLN A N 1
ATOM 869 C CA . GLN A 1 108 ? -18.100 -7.620 18.066 1.00 94.44 108 GLN A CA 1
ATOM 870 C C . GLN A 1 108 ? -19.202 -8.118 19.013 1.00 94.44 108 GLN A C 1
ATOM 872 O O . GLN A 1 108 ? -20.270 -8.523 18.558 1.00 94.44 108 GLN A O 1
ATOM 877 N N . THR A 1 109 ? -19.017 -8.005 20.337 1.00 95.56 109 THR A N 1
ATOM 878 C CA . THR A 1 109 ? -20.089 -8.317 21.305 1.00 95.56 109 THR A CA 1
ATOM 879 C C . THR A 1 109 ? -21.258 -7.339 21.230 1.00 95.56 109 THR A C 1
ATOM 881 O O . THR A 1 109 ? -22.359 -7.671 21.658 1.00 95.56 109 THR A O 1
ATOM 884 N N . ASN A 1 110 ? -21.017 -6.149 20.676 1.00 93.75 110 ASN A N 1
ATOM 885 C CA . ASN A 1 110 ? -22.000 -5.090 20.470 1.00 93.75 110 ASN A CA 1
ATOM 886 C C . ASN A 1 110 ? -22.538 -5.071 19.026 1.00 93.75 110 ASN A C 1
ATOM 888 O O . ASN A 1 110 ? -23.239 -4.135 18.653 1.00 93.75 110 ASN A O 1
ATOM 892 N N . GLY A 1 111 ? -22.234 -6.100 18.223 1.00 93.12 111 GLY A N 1
ATOM 893 C CA . GLY A 1 111 ? -22.757 -6.266 16.866 1.00 93.12 111 GLY A CA 1
ATOM 894 C C . GLY A 1 111 ? -21.887 -5.699 15.743 1.00 93.12 111 GLY A C 1
ATOM 895 O O . GLY A 1 111 ? -22.351 -5.681 14.608 1.00 93.12 111 GLY A O 1
ATOM 896 N N . SER A 1 112 ? -20.654 -5.258 16.024 1.00 94.31 112 SER A N 1
ATOM 897 C CA . SER A 1 112 ? -19.695 -4.910 14.964 1.00 94.31 112 SER A CA 1
ATOM 898 C C . SER A 1 112 ? -19.329 -6.147 14.134 1.00 94.31 112 SER A C 1
ATOM 900 O O . SER A 1 112 ? -19.050 -7.209 14.693 1.00 94.31 112 SER A O 1
ATOM 902 N N . ASP A 1 113 ? -19.297 -6.000 12.811 1.00 94.69 113 ASP A N 1
ATOM 903 C CA . ASP A 1 113 ? -18.817 -7.005 11.853 1.00 94.69 113 ASP A CA 1
ATOM 904 C C . ASP A 1 113 ? -17.292 -6.939 11.645 1.00 94.69 113 ASP A C 1
ATOM 906 O O . ASP A 1 113 ? -16.688 -7.831 11.055 1.00 94.69 113 ASP A O 1
ATOM 910 N N . VAL A 1 114 ? -16.634 -5.927 12.213 1.00 96.50 114 VAL A N 1
ATOM 911 C CA . VAL A 1 114 ? -15.205 -5.682 12.024 1.00 96.50 114 VAL A CA 1
ATOM 912 C C . VAL A 1 114 ? -14.339 -6.577 12.914 1.00 96.50 114 VAL A C 1
ATOM 914 O O . VAL A 1 114 ? -14.447 -6.568 14.140 1.00 96.50 114 VAL A O 1
ATOM 917 N N . ASN A 1 115 ? -13.409 -7.309 12.297 1.00 96.94 115 ASN A N 1
ATOM 918 C CA . ASN A 1 115 ? -12.340 -8.060 12.953 1.00 96.94 115 ASN A CA 1
ATOM 919 C C . ASN A 1 115 ? -10.962 -7.590 12.471 1.00 96.94 115 ASN A C 1
ATOM 921 O O . ASN A 1 115 ? -10.613 -7.753 11.304 1.00 96.94 115 ASN A O 1
ATOM 925 N N . VAL A 1 116 ? -10.126 -7.104 13.379 1.00 96.94 116 VAL A N 1
ATOM 926 C CA . VAL A 1 116 ? -8.818 -6.515 13.068 1.00 96.94 116 VAL A CA 1
ATOM 927 C C . VAL A 1 116 ? -7.690 -7.365 13.636 1.00 96.94 116 VAL A C 1
ATOM 929 O O . VAL A 1 116 ? -7.756 -7.842 14.770 1.00 96.94 116 VAL A O 1
ATOM 932 N N . PHE A 1 117 ? -6.622 -7.547 12.859 1.00 97.25 117 PHE A N 1
ATOM 933 C CA . PHE A 1 117 ? -5.412 -8.234 13.304 1.00 97.25 117 PHE A CA 1
ATOM 934 C C . PHE A 1 117 ? -4.177 -7.788 12.510 1.00 97.25 117 PHE A C 1
ATOM 936 O O . PHE A 1 117 ? -4.264 -7.286 11.387 1.00 97.25 117 PHE A O 1
ATOM 943 N N . TYR A 1 118 ? -2.995 -8.008 13.090 1.00 97.44 118 TYR A N 1
ATOM 944 C CA . TYR A 1 118 ? -1.738 -7.844 12.363 1.00 97.44 118 TYR A CA 1
ATOM 945 C C . TYR A 1 118 ? -1.639 -8.844 11.218 1.00 97.44 118 TYR A C 1
ATOM 947 O O . TYR A 1 118 ? -1.836 -10.043 11.402 1.00 97.44 118 TYR A O 1
ATOM 955 N N . SER A 1 119 ? -1.225 -8.362 10.058 1.00 95.44 119 SER A N 1
ATOM 956 C CA . SER A 1 119 ? -1.043 -9.169 8.864 1.00 95.44 119 SER A CA 1
ATOM 957 C C . SER A 1 119 ? 0.166 -8.689 8.061 1.00 95.44 119 SER A C 1
ATOM 959 O O . SER A 1 119 ? 0.965 -7.858 8.493 1.00 95.44 119 SER A O 1
ATOM 961 N N . THR A 1 120 ? 0.326 -9.270 6.883 1.00 94.69 120 THR A N 1
ATOM 962 C CA . THR A 1 120 ? 1.313 -8.899 5.872 1.00 94.69 120 THR A CA 1
ATOM 963 C C . THR A 1 120 ? 0.636 -8.958 4.500 1.00 94.69 120 THR A C 1
ATOM 965 O O . THR A 1 120 ? -0.361 -9.676 4.346 1.00 94.69 120 THR A O 1
ATOM 968 N N . PRO A 1 121 ? 1.176 -8.293 3.463 1.00 94.12 121 PRO A N 1
ATOM 969 C CA . PRO A 1 121 ? 0.605 -8.386 2.120 1.00 94.12 121 PRO A CA 1
ATOM 970 C C . PRO A 1 121 ? 0.511 -9.831 1.603 1.00 94.12 121 PRO A C 1
ATOM 972 O O . PRO A 1 121 ? -0.424 -10.176 0.883 1.00 94.12 121 PRO A O 1
ATOM 975 N N . SER A 1 122 ? 1.441 -10.711 1.999 1.00 94.88 122 SER A N 1
ATOM 976 C CA . SER A 1 122 ? 1.386 -12.129 1.630 1.00 94.88 122 SER A CA 1
ATOM 977 C C . SER A 1 122 ? 0.261 -12.879 2.344 1.00 94.88 122 SER A C 1
ATOM 979 O O . SER A 1 122 ? -0.418 -13.678 1.703 1.00 94.88 122 SER A O 1
ATOM 981 N N . CYS A 1 123 ? 0.019 -12.609 3.632 1.00 95.31 123 CYS A N 1
ATOM 982 C CA . CYS A 1 123 ? -1.120 -13.166 4.368 1.00 95.31 123 CYS A CA 1
ATOM 983 C C . CYS A 1 123 ? -2.461 -12.692 3.787 1.00 95.31 123 CYS A C 1
ATOM 985 O O . CYS A 1 123 ? -3.371 -13.506 3.631 1.00 95.31 123 CYS A O 1
ATOM 987 N N . TYR A 1 124 ? -2.555 -11.417 3.399 1.00 94.94 124 TYR A N 1
ATOM 988 C CA . TYR A 1 124 ? -3.729 -10.862 2.727 1.00 94.94 124 TYR A CA 1
ATOM 989 C C . TYR A 1 124 ? -4.020 -11.592 1.410 1.00 94.94 124 TYR A C 1
ATOM 991 O O . TYR A 1 124 ? -5.087 -12.182 1.251 1.00 94.94 124 TYR A O 1
ATOM 999 N N . VAL A 1 125 ? -3.043 -11.658 0.499 1.00 94.88 125 VAL A N 1
ATOM 1000 C CA . VAL A 1 125 ? -3.211 -12.353 -0.791 1.00 94.88 125 VAL A CA 1
ATOM 1001 C C . VAL A 1 125 ? -3.476 -13.850 -0.599 1.00 94.88 125 VAL A C 1
ATOM 1003 O O . VAL A 1 125 ? -4.247 -14.440 -1.353 1.00 94.88 125 VAL A O 1
ATOM 1006 N N . TYR A 1 126 ? -2.892 -14.477 0.426 1.00 95.50 126 TYR A N 1
ATOM 1007 C CA . TYR A 1 126 ? -3.189 -15.865 0.780 1.00 95.50 126 TYR A CA 1
ATOM 1008 C C . TYR A 1 126 ? -4.648 -16.056 1.220 1.00 95.50 126 TYR A C 1
ATOM 1010 O O . TYR A 1 126 ? -5.281 -17.026 0.802 1.00 95.50 126 TYR A O 1
ATOM 1018 N N . ALA A 1 127 ? -5.197 -15.138 2.021 1.00 95.38 127 ALA A N 1
ATOM 1019 C CA . ALA A 1 127 ? -6.609 -15.156 2.394 1.00 95.38 127 ALA A CA 1
ATOM 1020 C C . ALA A 1 127 ? -7.506 -14.994 1.159 1.00 95.38 127 ALA A C 1
ATOM 1022 O O . ALA A 1 127 ? -8.401 -15.809 0.950 1.00 95.38 127 ALA A O 1
ATOM 1023 N N . LEU A 1 128 ? -7.197 -14.036 0.279 1.00 95.12 128 LEU A N 1
ATOM 1024 C CA . LEU A 1 128 ? -7.928 -13.842 -0.978 1.00 95.12 128 LEU A CA 1
ATOM 1025 C C . LEU A 1 128 ? -7.875 -15.065 -1.896 1.00 95.12 128 LEU A C 1
ATOM 1027 O O . LEU A 1 128 ? -8.867 -15.403 -2.532 1.00 95.12 128 LEU A O 1
ATOM 1031 N N . ASN A 1 129 ? -6.734 -15.752 -1.961 1.00 94.62 129 ASN A N 1
ATOM 1032 C CA . ASN A 1 129 ? -6.580 -16.949 -2.783 1.00 94.62 129 ASN A CA 1
ATOM 1033 C C . ASN A 1 129 ? -7.441 -18.127 -2.297 1.00 94.62 129 ASN A C 1
ATOM 1035 O O . ASN A 1 129 ? -7.757 -19.009 -3.091 1.00 94.62 129 ASN A O 1
ATOM 1039 N N . LYS A 1 130 ? -7.830 -18.138 -1.016 1.00 95.88 130 LYS A N 1
ATOM 1040 C CA . LYS A 1 130 ? -8.762 -19.127 -0.457 1.00 95.88 130 LYS A CA 1
ATOM 1041 C C . LYS A 1 130 ? -10.227 -18.805 -0.718 1.00 95.88 130 LYS A C 1
ATOM 1043 O O . LYS A 1 130 ? -11.064 -19.687 -0.544 1.00 95.88 130 LYS A O 1
ATOM 1048 N N . VAL A 1 131 ? -10.544 -17.569 -1.092 1.00 94.44 131 VAL A N 1
ATOM 1049 C CA . VAL A 1 131 ? -11.904 -17.197 -1.469 1.00 94.44 131 VAL A CA 1
ATOM 1050 C C . VAL A 1 131 ? -12.184 -17.813 -2.839 1.00 94.44 131 VAL A C 1
ATOM 1052 O O . VAL A 1 131 ? -11.489 -17.510 -3.809 1.00 94.44 131 VAL A O 1
ATOM 1055 N N . ASP A 1 132 ? -13.193 -18.684 -2.928 1.00 91.81 132 ASP A N 1
ATOM 1056 C CA . ASP A 1 132 ? -13.628 -19.285 -4.196 1.00 91.81 132 ASP A CA 1
ATOM 1057 C C . ASP A 1 132 ? -14.357 -18.240 -5.050 1.00 91.81 132 ASP A C 1
ATOM 1059 O O . ASP A 1 132 ? -15.585 -18.138 -5.075 1.00 91.81 132 ASP A O 1
ATOM 1063 N N . ARG A 1 133 ? -13.566 -17.370 -5.681 1.00 93.25 133 ARG A N 1
ATOM 1064 C CA . ARG A 1 133 ? -14.048 -16.229 -6.450 1.00 93.25 133 ARG A CA 1
ATOM 1065 C C . ARG A 1 133 ? -13.280 -16.071 -7.753 1.00 93.25 133 ARG A C 1
ATOM 1067 O O . ARG A 1 133 ? -12.052 -16.131 -7.806 1.00 93.25 133 ARG A O 1
ATOM 1074 N N . ALA A 1 134 ? -14.026 -15.760 -8.809 1.00 93.94 134 ALA A N 1
ATOM 1075 C CA . ALA A 1 134 ? -13.464 -15.290 -10.064 1.00 93.94 134 ALA A CA 1
ATOM 1076 C C . ALA A 1 134 ? -13.119 -13.793 -9.987 1.00 93.94 134 ALA A C 1
ATOM 1078 O O . ALA A 1 134 ? -13.944 -12.959 -9.609 1.00 93.94 134 ALA A O 1
ATOM 1079 N N . TRP A 1 135 ? -11.902 -13.454 -10.397 1.00 95.44 135 TRP A N 1
ATOM 1080 C CA . TRP A 1 135 ? -11.396 -12.084 -10.435 1.00 95.44 135 TRP A CA 1
ATOM 1081 C C . TRP A 1 135 ? -11.578 -11.470 -11.825 1.00 95.44 135 TRP A C 1
ATOM 1083 O O . TRP A 1 135 ? -11.446 -12.158 -12.842 1.00 95.44 135 TRP A O 1
ATOM 1093 N N . THR A 1 136 ? -11.832 -10.162 -11.881 1.00 95.75 136 THR A N 1
ATOM 1094 C CA . THR A 1 136 ? -11.790 -9.412 -13.143 1.00 95.75 136 THR A CA 1
ATOM 1095 C C . THR A 1 136 ? -10.367 -9.410 -13.704 1.00 95.75 136 THR A C 1
ATOM 1097 O O . THR A 1 136 ? -9.408 -9.740 -13.005 1.00 95.75 136 THR A O 1
ATOM 1100 N N . SER A 1 137 ? -10.197 -9.062 -14.982 1.00 95.75 137 SER A N 1
ATOM 1101 C CA . SER A 1 137 ? -8.863 -8.974 -15.584 1.00 95.75 137 SER A CA 1
ATOM 1102 C C . SER A 1 137 ? -8.566 -7.603 -16.163 1.00 95.75 137 SER A C 1
ATOM 1104 O O . SER A 1 137 ? -9.441 -6.998 -16.775 1.00 95.75 137 SER A O 1
ATOM 1106 N N . LYS A 1 138 ? -7.306 -7.182 -16.046 1.00 96.38 138 LYS A N 1
ATOM 1107 C CA . LYS A 1 138 ? -6.746 -5.979 -16.672 1.00 96.38 138 LYS A CA 1
ATOM 1108 C C . LYS A 1 138 ? -5.650 -6.390 -17.652 1.00 96.38 138 LYS A C 1
ATOM 1110 O O . LYS A 1 138 ? -4.815 -7.225 -17.312 1.00 96.38 138 LYS A O 1
ATOM 1115 N N . THR A 1 139 ? -5.655 -5.835 -18.857 1.00 96.31 139 THR A N 1
ATOM 1116 C CA . THR A 1 139 ? -4.569 -5.958 -19.850 1.00 96.31 139 THR A CA 1
ATOM 1117 C C . THR A 1 139 ? -3.716 -4.692 -19.854 1.00 96.31 139 THR A C 1
ATOM 1119 O O . THR A 1 139 ? -4.025 -3.757 -19.120 1.00 96.31 139 THR A O 1
ATOM 1122 N N . ASP A 1 140 ? -2.667 -4.642 -20.672 1.00 94.12 140 ASP A N 1
ATOM 1123 C CA . ASP A 1 140 ? -1.847 -3.439 -20.891 1.00 94.12 140 ASP A CA 1
ATOM 1124 C C . ASP A 1 140 ? -1.173 -2.931 -19.604 1.00 94.12 140 ASP A C 1
ATOM 1126 O O . ASP A 1 140 ? -0.827 -3.732 -18.733 1.00 94.12 140 ASP A O 1
ATOM 1130 N N . ASP A 1 141 ? -0.954 -1.622 -19.487 1.00 95.06 141 ASP A N 1
ATOM 1131 C CA . ASP A 1 141 ? -0.275 -0.987 -18.359 1.00 95.06 141 ASP A CA 1
ATOM 1132 C C . ASP A 1 141 ? -1.208 -0.073 -17.537 1.00 95.06 141 ASP A C 1
ATOM 1134 O O . ASP A 1 141 ? -2.433 -0.079 -17.701 1.00 95.06 141 ASP A O 1
ATOM 1138 N N . PHE A 1 142 ? -0.619 0.666 -16.597 1.00 94.38 142 PHE A N 1
ATOM 1139 C CA . PHE A 1 142 ? -1.289 1.659 -15.754 1.00 94.38 142 PHE A CA 1
ATOM 1140 C C . PHE A 1 142 ? -0.781 3.083 -16.048 1.00 94.38 142 PHE A C 1
ATOM 1142 O O . PHE A 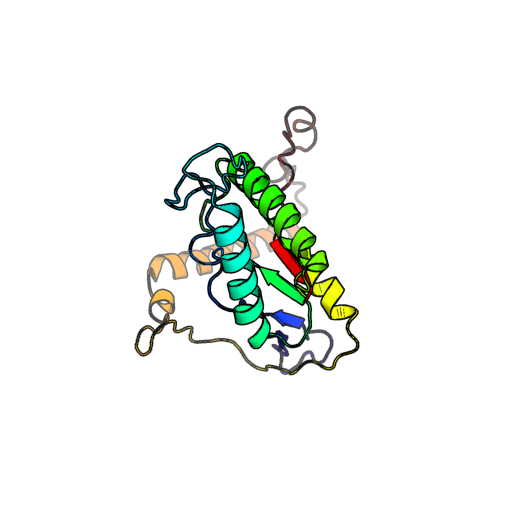1 142 ? -0.756 3.926 -15.153 1.00 94.38 142 PHE A O 1
ATOM 1149 N N . PHE A 1 143 ? -0.324 3.355 -17.277 1.00 95.88 143 PHE A N 1
ATOM 1150 C CA . PHE A 1 143 ? 0.191 4.670 -17.658 1.00 95.88 143 PHE A CA 1
ATOM 1151 C C . PHE A 1 143 ? -0.800 5.480 -18.511 1.00 95.88 143 PHE A C 1
ATOM 1153 O O . PHE A 1 143 ? -1.563 4.909 -19.290 1.00 95.88 143 PHE A O 1
ATOM 1160 N N . PRO A 1 144 ? -0.735 6.826 -18.438 1.00 95.44 144 PRO A N 1
ATOM 1161 C CA . PRO A 1 144 ? 0.014 7.631 -17.465 1.00 95.44 144 PRO A CA 1
ATOM 1162 C C . PRO A 1 144 ? -0.703 7.715 -16.105 1.00 95.44 144 PRO A C 1
ATOM 1164 O O . PRO A 1 144 ? -1.928 7.715 -16.045 1.00 95.44 144 PRO A O 1
ATOM 1167 N N . LEU A 1 145 ? 0.065 7.853 -15.019 1.00 93.88 145 LEU A N 1
ATOM 1168 C CA . LEU A 1 145 ? -0.499 8.144 -13.698 1.00 93.88 145 LEU A CA 1
ATOM 1169 C C . LEU A 1 145 ? -0.985 9.601 -13.646 1.00 93.88 145 LEU A C 1
ATOM 1171 O O . LEU A 1 145 ? -0.282 10.506 -14.107 1.00 93.88 145 LEU A O 1
ATOM 1175 N N . GLY A 1 146 ? -2.157 9.820 -13.057 1.00 93.88 146 GLY A N 1
ATOM 1176 C CA . GLY A 1 146 ? -2.659 11.141 -12.695 1.00 93.88 146 GLY A CA 1
ATOM 1177 C C . GLY A 1 146 ? -3.434 11.064 -11.385 1.00 93.88 146 GLY A C 1
ATOM 1178 O O . GLY A 1 146 ? -4.230 10.147 -11.201 1.00 93.88 146 GLY A O 1
ATOM 1179 N N . ASP A 1 147 ? -3.169 12.004 -10.486 1.00 91.25 147 ASP A N 1
ATOM 1180 C CA . ASP A 1 147 ? -3.748 12.085 -9.137 1.00 91.25 147 ASP A CA 1
ATOM 1181 C C . ASP A 1 147 ? -4.790 13.208 -9.002 1.00 91.25 147 ASP A C 1
ATOM 1183 O O . ASP A 1 147 ? -5.596 13.219 -8.078 1.00 91.25 147 ASP A O 1
ATOM 1187 N N . THR A 1 148 ? -4.819 14.142 -9.954 1.00 92.19 148 THR A N 1
ATOM 1188 C CA . THR A 1 148 ? -5.788 15.244 -10.030 1.00 92.19 148 THR A CA 1
ATOM 1189 C C . THR A 1 148 ? -6.221 15.478 -11.485 1.00 92.19 148 THR A C 1
ATOM 1191 O O . THR A 1 148 ? -5.505 15.066 -12.404 1.00 92.19 148 THR A O 1
ATOM 1194 N N . PRO A 1 149 ? -7.348 16.177 -11.755 1.00 94.62 149 PRO A N 1
ATOM 1195 C CA . PRO A 1 149 ? -7.881 16.344 -13.117 1.00 94.62 149 PRO A CA 1
ATOM 1196 C C . PRO A 1 149 ? -6.898 16.910 -14.158 1.00 94.62 149 P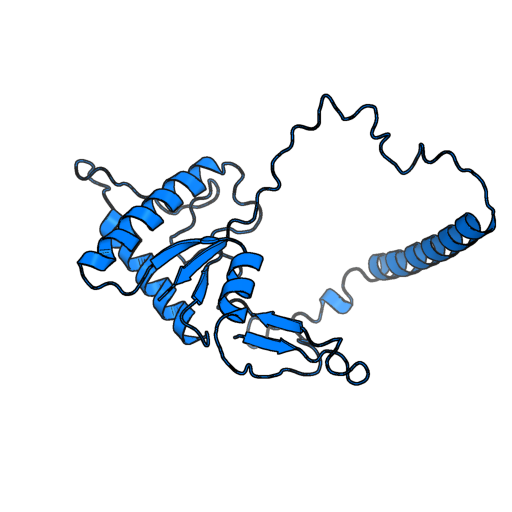RO A C 1
ATOM 1198 O O . PRO A 1 149 ? -7.045 16.659 -15.356 1.00 94.62 149 PRO A O 1
ATOM 1201 N N . HIS A 1 150 ? -5.893 17.672 -13.718 1.00 95.81 150 HIS A N 1
ATOM 1202 C CA . HIS A 1 150 ? -4.857 18.258 -14.575 1.00 95.81 150 HIS A CA 1
ATOM 1203 C C . HIS A 1 150 ? -3.424 17.918 -14.118 1.00 95.81 150 HIS A C 1
ATOM 1205 O O . HIS A 1 150 ? -2.465 18.482 -14.645 1.00 95.81 150 HIS A O 1
ATOM 1211 N N . GLY A 1 151 ? -3.260 16.994 -13.166 1.00 95.62 151 GLY A N 1
ATOM 1212 C CA . GLY A 1 151 ? -1.970 16.580 -12.608 1.00 95.62 151 GLY A CA 1
ATOM 1213 C C . GLY A 1 151 ? -1.506 15.245 -13.173 1.00 95.62 151 GLY A C 1
ATOM 1214 O O . GLY A 1 151 ? -1.536 14.230 -12.490 1.00 95.62 151 GLY A O 1
ATOM 1215 N N . PHE A 1 152 ? -1.072 15.226 -14.433 1.00 97.50 152 PHE A N 1
ATOM 1216 C CA . PHE A 1 152 ? -0.513 14.017 -15.041 1.00 97.50 152 PHE A CA 1
ATOM 1217 C C . PHE A 1 152 ? 0.991 13.921 -14.805 1.00 97.50 152 PHE A C 1
ATOM 1219 O O . PHE A 1 152 ? 1.763 14.828 -15.127 1.00 97.50 152 PHE A O 1
ATOM 1226 N N . TRP A 1 153 ? 1.435 12.768 -14.319 1.00 97.19 153 TRP A N 1
ATOM 1227 C CA . TRP A 1 153 ? 2.821 12.516 -13.950 1.00 97.19 153 TRP A CA 1
ATOM 1228 C C . TRP A 1 153 ? 3.635 12.068 -15.170 1.00 97.19 153 TRP A C 1
ATOM 1230 O O . TRP A 1 153 ? 4.238 11.003 -15.187 1.00 97.19 153 TRP A O 1
ATOM 1240 N N . THR A 1 154 ? 3.656 12.871 -16.232 1.00 97.81 154 THR A N 1
ATOM 1241 C CA . THR A 1 154 ? 4.410 12.560 -17.463 1.00 97.81 154 THR A CA 1
ATOM 1242 C C . THR A 1 154 ? 5.738 13.310 -17.546 1.00 97.81 154 THR A C 1
ATOM 1244 O O . THR A 1 154 ? 6.649 12.896 -18.262 1.00 97.81 154 THR A O 1
ATOM 1247 N N . GLY A 1 155 ? 5.915 14.381 -16.763 1.00 97.81 155 GLY A N 1
ATOM 1248 C CA . GLY A 1 155 ? 7.151 15.170 -16.755 1.00 97.81 155 GLY A CA 1
ATOM 1249 C C . GLY A 1 155 ? 8.381 14.368 -16.315 1.00 97.81 155 GLY A C 1
ATOM 1250 O O . GLY A 1 155 ? 9.468 14.520 -16.886 1.00 97.81 155 GLY A O 1
ATOM 1251 N N . TYR A 1 156 ? 8.222 13.448 -15.353 1.00 97.19 156 TYR A N 1
ATOM 1252 C CA . TYR A 1 156 ? 9.341 12.638 -14.861 1.00 97.19 156 TYR A CA 1
ATOM 1253 C C . TYR A 1 156 ? 9.903 11.677 -15.918 1.00 97.19 156 TYR A C 1
ATOM 1255 O O . TYR A 1 156 ? 11.039 11.218 -15.757 1.00 97.19 156 TYR A O 1
ATOM 1263 N N . PHE A 1 157 ? 9.191 11.433 -17.026 1.00 97.75 157 PHE A N 1
ATOM 1264 C CA . PHE A 1 157 ? 9.724 10.696 -18.173 1.00 97.75 157 PHE A CA 1
ATOM 1265 C C . PHE A 1 157 ? 10.950 11.390 -18.793 1.00 97.75 157 PHE A C 1
ATOM 1267 O O . PHE A 1 157 ? 11.854 10.704 -19.269 1.00 97.75 157 PHE A O 1
ATOM 1274 N N . THR A 1 158 ? 11.064 12.721 -18.681 1.00 98.12 158 THR A N 1
ATOM 1275 C CA . THR A 1 158 ? 12.176 13.504 -19.260 1.00 98.12 158 THR A CA 1
ATOM 1276 C C . THR A 1 158 ? 13.060 14.188 -18.212 1.00 98.12 158 THR A C 1
ATOM 1278 O O . THR A 1 158 ? 14.258 14.364 -18.447 1.00 98.12 158 THR A O 1
ATOM 1281 N N . SER A 1 159 ? 12.529 14.536 -17.032 1.00 98.38 159 SER A N 1
ATOM 1282 C CA . SER A 1 159 ? 13.286 15.217 -15.966 1.00 98.38 159 SER A CA 1
ATOM 1283 C C . SER A 1 159 ? 14.640 14.551 -15.682 1.00 98.38 159 SER A C 1
ATOM 1285 O O . SER A 1 159 ? 14.721 13.329 -15.558 1.00 98.38 159 SER A O 1
ATOM 1287 N N . ARG A 1 160 ? 15.714 15.344 -15.553 1.00 98.19 160 ARG A N 1
ATOM 1288 C CA . ARG A 1 160 ? 17.100 14.857 -15.355 1.00 98.19 160 ARG A CA 1
ATOM 1289 C C . ARG A 1 160 ? 17.594 13.931 -16.487 1.00 98.19 160 ARG A C 1
ATOM 1291 O O . ARG A 1 160 ? 18.173 12.875 -16.231 1.00 98.19 160 ARG A O 1
ATOM 1298 N N . ALA A 1 161 ? 17.408 14.337 -17.744 1.00 98.50 161 ALA A N 1
ATOM 1299 C CA . ALA A 1 161 ? 17.775 13.553 -18.932 1.00 98.50 161 ALA A CA 1
ATOM 1300 C C . ALA A 1 161 ? 19.243 13.070 -18.956 1.00 98.50 161 ALA A C 1
ATOM 1302 O O . ALA A 1 161 ? 19.511 11.939 -19.363 1.00 98.50 161 ALA A O 1
ATOM 1303 N N . ALA A 1 162 ? 20.193 13.878 -18.466 1.00 98.62 162 ALA A N 1
ATOM 1304 C CA . ALA A 1 162 ? 21.600 13.476 -18.365 1.00 98.62 162 ALA A CA 1
ATOM 1305 C C . ALA A 1 162 ? 21.795 12.252 -17.451 1.00 98.62 162 ALA A C 1
ATOM 1307 O O . ALA A 1 162 ? 22.515 11.325 -17.817 1.00 98.62 162 ALA A O 1
ATOM 1308 N N . LEU A 1 163 ? 21.097 12.205 -16.309 1.00 98.56 163 LEU A N 1
ATOM 1309 C CA . LEU A 1 163 ? 21.134 11.064 -15.390 1.00 98.56 163 LEU A CA 1
ATOM 1310 C C . LEU A 1 163 ? 20.506 9.815 -16.023 1.00 98.56 163 LEU A C 1
ATOM 1312 O O . LEU A 1 163 ? 21.081 8.735 -15.934 1.00 98.56 163 LEU A O 1
ATOM 1316 N N . LYS A 1 164 ? 19.374 9.963 -16.725 1.00 98.56 164 LYS A N 1
ATOM 1317 C CA . LYS A 1 164 ? 18.747 8.854 -17.468 1.00 98.56 164 LYS A CA 1
ATOM 1318 C C . LYS A 1 164 ? 19.686 8.277 -18.534 1.00 98.56 164 LYS A C 1
ATOM 1320 O O . LYS A 1 164 ? 19.808 7.062 -18.653 1.00 98.56 164 LYS A O 1
ATOM 1325 N N . ARG A 1 165 ? 20.399 9.132 -19.280 1.00 98.38 165 ARG A N 1
ATOM 1326 C CA . ARG A 1 165 ? 21.426 8.689 -20.241 1.00 98.38 165 ARG A CA 1
ATOM 1327 C C . ARG A 1 165 ? 22.580 7.972 -19.541 1.00 98.38 165 ARG A C 1
ATOM 1329 O O . ARG A 1 165 ? 23.060 6.958 -20.047 1.00 98.38 165 ARG A O 1
ATOM 1336 N N . TYR A 1 166 ? 23.026 8.501 -18.405 1.00 98.62 166 TYR A N 1
ATOM 1337 C CA . TYR A 1 166 ? 24.124 7.921 -17.643 1.00 98.62 166 TYR A CA 1
ATOM 1338 C C . TYR A 1 166 ? 23.787 6.516 -17.125 1.00 98.62 166 TYR A C 1
ATOM 1340 O O . TYR A 1 166 ? 24.620 5.619 -17.238 1.00 98.62 166 TYR A O 1
ATOM 1348 N N . GLU A 1 167 ? 22.557 6.285 -16.655 1.00 98.31 167 GLU A N 1
ATOM 1349 C CA . GLU A 1 167 ? 22.079 4.955 -16.250 1.00 98.31 167 GLU A CA 1
ATOM 1350 C C . GLU A 1 167 ? 22.140 3.948 -17.411 1.00 98.31 167 GLU A C 1
ATOM 1352 O O . GLU A 1 167 ? 22.730 2.877 -17.256 1.00 98.31 167 GLU A O 1
ATOM 1357 N N . ARG A 1 168 ? 21.647 4.313 -18.605 1.00 98.19 168 ARG A N 1
ATOM 1358 C CA . ARG A 1 168 ? 21.663 3.419 -19.778 1.00 98.19 168 ARG A CA 1
ATOM 1359 C C . ARG A 1 168 ? 23.081 3.061 -20.208 1.00 98.19 168 ARG A C 1
ATOM 1361 O O . ARG A 1 168 ? 23.359 1.902 -20.519 1.00 98.19 168 ARG A O 1
ATOM 1368 N N . HIS A 1 169 ? 23.980 4.045 -20.207 1.00 98.44 169 HIS A N 1
ATOM 1369 C CA . HIS A 1 169 ? 25.386 3.828 -20.537 1.00 98.44 169 HIS A CA 1
ATOM 1370 C C . HIS A 1 169 ? 26.081 2.931 -19.503 1.00 98.44 169 HIS A C 1
ATOM 1372 O O . HIS A 1 169 ? 26.752 1.968 -19.869 1.00 98.44 169 HIS A O 1
ATOM 1378 N N . SER A 1 170 ? 25.852 3.192 -18.215 1.00 98.44 170 SER A N 1
ATOM 1379 C CA . SER A 1 170 ? 26.439 2.418 -17.118 1.00 98.44 170 SER A CA 1
ATOM 1380 C C . SER A 1 170 ? 25.939 0.970 -17.113 1.00 98.44 170 SER A C 1
ATOM 1382 O O . SER A 1 170 ? 26.735 0.049 -16.939 1.00 98.44 170 SER A O 1
ATOM 1384 N N . ASN A 1 171 ? 24.647 0.740 -17.380 1.00 98.06 171 ASN A N 1
ATOM 1385 C CA . ASN A 1 171 ? 24.101 -0.610 -17.521 1.00 98.06 171 ASN A CA 1
ATOM 1386 C C . ASN A 1 171 ? 24.745 -1.362 -18.698 1.00 98.06 171 ASN A C 1
ATOM 1388 O O . ASN A 1 171 ? 25.086 -2.531 -18.552 1.00 98.06 171 ASN A O 1
ATOM 1392 N N . ASN A 1 172 ? 24.978 -0.710 -19.844 1.00 98.25 172 ASN A N 1
ATOM 1393 C CA . ASN A 1 172 ? 25.660 -1.352 -20.973 1.00 98.25 172 ASN A CA 1
ATOM 1394 C C . ASN A 1 172 ? 27.079 -1.827 -20.600 1.00 98.25 172 ASN A C 1
ATOM 1396 O O . ASN A 1 172 ? 27.421 -2.984 -20.851 1.00 98.25 172 ASN A O 1
ATOM 1400 N N . ILE A 1 173 ? 27.858 -0.977 -19.921 1.00 98.06 173 ILE A N 1
ATOM 1401 C CA . ILE A 1 173 ? 29.192 -1.337 -19.413 1.00 98.06 173 ILE A CA 1
ATOM 1402 C C . ILE A 1 173 ? 29.104 -2.489 -18.404 1.00 98.06 173 ILE A C 1
ATOM 1404 O O . ILE A 1 173 ? 29.922 -3.411 -18.453 1.00 98.06 173 ILE A O 1
ATOM 1408 N N . LEU A 1 174 ? 28.106 -2.476 -17.513 1.00 96.69 174 LEU A N 1
ATOM 1409 C CA . LEU A 1 174 ? 27.890 -3.548 -16.541 1.00 96.69 174 LEU A CA 1
ATOM 1410 C C . LEU A 1 174 ? 27.613 -4.890 -17.231 1.00 96.69 174 LEU A C 1
ATOM 1412 O O . LEU A 1 174 ? 28.194 -5.901 -16.838 1.00 96.69 174 LEU A O 1
ATOM 1416 N N . GLN A 1 175 ? 26.764 -4.921 -18.263 1.00 97.12 175 GLN A N 1
ATOM 1417 C CA . GLN A 1 175 ? 26.473 -6.158 -18.996 1.00 97.12 175 GLN A CA 1
ATOM 1418 C C . GLN A 1 175 ? 27.709 -6.683 -19.737 1.00 97.12 175 GLN A C 1
ATOM 1420 O O . GLN A 1 175 ? 28.011 -7.872 -19.642 1.00 97.12 175 GLN A O 1
ATOM 1425 N N . ALA A 1 176 ? 28.465 -5.805 -20.405 1.00 96.69 176 ALA A N 1
ATOM 1426 C CA . ALA A 1 176 ? 29.707 -6.189 -21.076 1.00 96.69 176 ALA A CA 1
ATOM 1427 C C . ALA A 1 176 ? 30.738 -6.740 -20.076 1.00 96.69 176 ALA A C 1
ATOM 1429 O O . ALA A 1 176 ? 31.299 -7.814 -20.281 1.00 96.69 176 ALA A O 1
ATOM 1430 N N . THR A 1 177 ? 30.921 -6.059 -18.943 1.00 94.25 177 THR A N 1
ATOM 1431 C CA . THR A 1 177 ? 31.812 -6.507 -17.863 1.00 94.25 177 THR A CA 1
ATOM 1432 C C . THR A 1 177 ? 31.378 -7.861 -17.301 1.00 94.25 177 THR A C 1
ATOM 1434 O O . THR A 1 177 ? 32.219 -8.730 -17.090 1.00 94.25 177 THR A O 1
ATOM 1437 N N . ARG A 1 178 ? 30.071 -8.087 -17.100 1.00 91.69 178 ARG A N 1
ATOM 1438 C CA . ARG A 1 178 ? 29.536 -9.382 -16.644 1.00 91.69 178 ARG A CA 1
ATOM 1439 C C . ARG A 1 178 ? 29.830 -10.511 -17.628 1.00 91.69 178 ARG A C 1
ATOM 1441 O O . ARG A 1 178 ? 30.231 -11.586 -17.193 1.00 91.69 178 ARG A O 1
ATOM 1448 N N . GLN A 1 179 ? 29.663 -10.269 -18.927 1.00 93.25 179 GLN A N 1
ATOM 1449 C CA . GLN A 1 179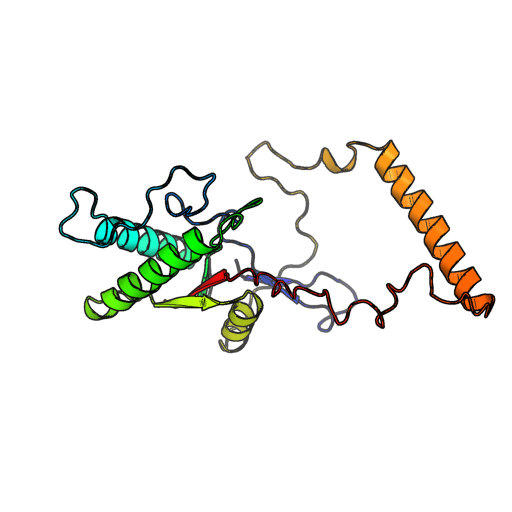 ? 29.973 -11.253 -19.968 1.00 93.25 179 GLN A CA 1
ATOM 1450 C C . GLN A 1 179 ? 31.470 -11.565 -20.008 1.00 93.25 179 GLN A C 1
ATOM 1452 O O . GLN A 1 179 ? 31.850 -12.732 -19.970 1.00 93.25 179 GLN A O 1
ATOM 1457 N N . LEU A 1 180 ? 32.324 -10.537 -20.001 1.00 91.69 180 LEU A N 1
ATOM 1458 C CA . LEU A 1 180 ? 33.775 -10.715 -19.956 1.00 91.69 180 LEU A CA 1
ATOM 1459 C C . LEU A 1 180 ? 34.212 -11.469 -18.700 1.00 91.69 180 LEU A C 1
ATOM 1461 O O . LEU A 1 180 ? 35.045 -12.361 -18.795 1.00 91.69 180 LEU A O 1
ATOM 1465 N N . ASN A 1 181 ? 33.626 -11.164 -17.541 1.00 87.75 181 ASN A N 1
ATOM 1466 C CA . ASN A 1 181 ? 33.920 -11.866 -16.297 1.00 87.75 181 ASN A CA 1
ATOM 1467 C C . ASN A 1 181 ? 33.490 -13.342 -16.335 1.00 87.75 181 ASN A C 1
ATOM 1469 O O . ASN A 1 181 ? 34.230 -14.210 -15.889 1.00 87.75 181 ASN A O 1
ATOM 1473 N N . ALA A 1 182 ? 32.311 -13.641 -16.888 1.00 88.75 182 ALA A N 1
ATOM 1474 C CA . ALA A 1 182 ? 31.848 -15.019 -17.037 1.00 88.75 182 ALA A CA 1
ATOM 1475 C C . ALA A 1 182 ? 32.737 -15.830 -17.999 1.00 88.75 182 ALA A C 1
ATOM 1477 O O . ALA A 1 182 ? 32.984 -17.010 -17.760 1.00 88.75 182 ALA A O 1
ATOM 1478 N N . LEU A 1 183 ? 33.231 -15.197 -19.069 1.00 89.94 183 LEU A N 1
ATOM 1479 C CA . LEU A 1 183 ? 34.085 -15.835 -20.077 1.00 89.94 183 LEU A CA 1
ATOM 1480 C C . LEU A 1 183 ? 35.542 -15.961 -19.647 1.00 89.94 183 LEU A C 1
ATOM 1482 O O . LEU A 1 183 ? 36.212 -16.914 -20.035 1.00 89.94 183 LEU A O 1
ATOM 1486 N N . SER A 1 184 ? 36.046 -15.001 -18.875 1.00 85.56 184 SER A N 1
ATOM 1487 C CA . SER A 1 184 ? 37.459 -14.957 -18.521 1.00 85.56 184 SER A CA 1
ATOM 1488 C C . SER A 1 184 ? 37.868 -16.113 -17.607 1.00 85.56 184 SER A C 1
ATOM 1490 O O . SER A 1 184 ? 39.061 -16.383 -17.497 1.00 85.56 184 SER A O 1
ATOM 1492 N N . GLN A 1 185 ? 36.906 -16.789 -16.954 1.00 69.25 185 GLN A N 1
ATOM 1493 C CA . GLN A 1 185 ? 37.135 -17.814 -15.921 1.00 69.25 185 GLN A CA 1
ATOM 1494 C C . GLN A 1 185 ? 38.134 -17.360 -14.849 1.00 69.25 185 GLN A C 1
ATOM 1496 O O . GLN A 1 185 ? 38.704 -18.175 -14.119 1.00 69.25 185 GLN A O 1
ATOM 1501 N N . ILE A 1 186 ? 38.365 -16.048 -14.747 1.00 67.75 186 ILE A N 1
ATOM 1502 C CA . ILE A 1 186 ? 39.245 -15.493 -13.745 1.00 67.75 186 ILE A CA 1
ATOM 1503 C C . ILE A 1 186 ? 38.523 -15.762 -12.434 1.00 67.75 186 ILE A C 1
ATOM 1505 O O . ILE A 1 186 ? 37.435 -15.239 -12.189 1.00 67.75 186 ILE A O 1
ATOM 1509 N N . ASN A 1 187 ? 39.142 -16.592 -11.592 1.00 58.69 187 ASN A N 1
ATOM 1510 C CA . ASN A 1 187 ? 38.861 -16.645 -10.166 1.00 58.69 187 ASN A CA 1
ATOM 1511 C C . ASN A 1 187 ? 39.258 -15.281 -9.589 1.00 58.69 187 ASN A C 1
ATOM 1513 O O . ASN A 1 187 ? 40.263 -15.142 -8.890 1.00 58.69 187 ASN A O 1
ATOM 1517 N N . LEU A 1 188 ? 38.488 -14.240 -9.918 1.00 57.97 188 LEU A N 1
ATOM 1518 C CA . LEU A 1 188 ? 38.457 -13.038 -9.124 1.00 57.97 188 LEU A CA 1
ATOM 1519 C C . LEU A 1 188 ? 38.014 -13.564 -7.774 1.00 57.97 188 LEU A C 1
ATOM 1521 O O . LEU A 1 188 ? 36.870 -13.997 -7.620 1.00 57.97 188 LEU A O 1
ATOM 1525 N N . ARG A 1 189 ? 38.950 -13.638 -6.819 1.00 52.41 189 ARG A N 1
ATOM 1526 C CA . ARG A 1 189 ? 38.570 -13.846 -5.430 1.00 52.41 189 ARG A CA 1
ATOM 1527 C C . ARG A 1 189 ? 37.465 -12.837 -5.192 1.00 52.41 189 ARG A C 1
ATOM 1529 O O . ARG A 1 189 ? 37.673 -11.636 -5.351 1.00 52.41 189 ARG A O 1
ATOM 1536 N N . ASN A 1 190 ? 36.283 -13.354 -4.895 1.00 51.94 190 ASN A N 1
ATOM 1537 C CA . ASN A 1 190 ? 35.048 -12.609 -4.702 1.00 51.94 190 ASN A CA 1
ATOM 1538 C C . ASN A 1 190 ? 35.109 -11.698 -3.453 1.00 51.94 190 ASN A C 1
ATOM 1540 O O . ASN A 1 190 ? 34.083 -11.388 -2.862 1.00 51.94 190 ASN A O 1
ATOM 1544 N N . ASP A 1 191 ? 36.300 -11.250 -3.055 1.00 51.38 191 ASP A N 1
ATOM 1545 C CA . ASP A 1 191 ? 36.574 -10.426 -1.885 1.00 51.38 191 ASP A CA 1
ATOM 1546 C C . ASP A 1 191 ? 36.060 -8.983 -2.060 1.00 51.38 191 ASP A C 1
ATOM 1548 O O . ASP A 1 191 ? 35.980 -8.249 -1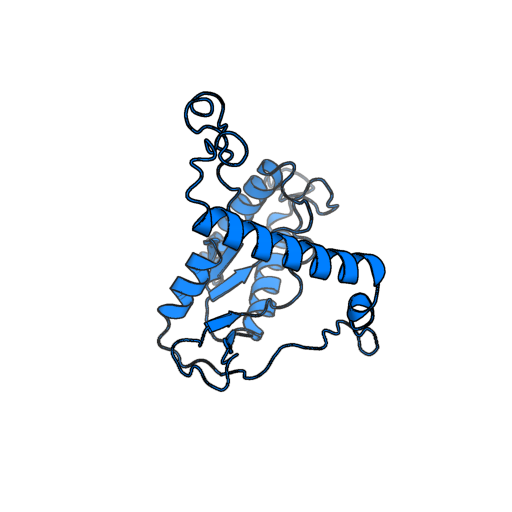.081 1.00 51.38 191 ASP A O 1
ATOM 1552 N N . ILE A 1 192 ? 35.692 -8.567 -3.284 1.00 52.19 192 ILE A N 1
ATOM 1553 C CA . ILE A 1 192 ? 35.252 -7.190 -3.586 1.00 52.19 192 ILE A CA 1
ATOM 1554 C C . ILE A 1 192 ? 33.717 -7.058 -3.691 1.00 52.19 192 ILE A C 1
ATOM 1556 O O . ILE A 1 192 ? 33.197 -5.957 -3.542 1.00 52.19 192 ILE A O 1
ATOM 1560 N N . PHE A 1 193 ? 32.963 -8.152 -3.878 1.00 48.44 193 PHE A N 1
ATOM 1561 C CA . PHE A 1 193 ? 31.493 -8.085 -4.024 1.00 48.44 193 PHE A CA 1
ATOM 1562 C C . PHE A 1 193 ? 30.689 -9.054 -3.159 1.00 48.44 193 PHE A C 1
ATOM 1564 O O . PHE A 1 193 ? 29.476 -8.886 -3.041 1.00 48.44 193 PHE A O 1
ATOM 1571 N N . TYR A 1 194 ? 31.332 -10.014 -2.499 1.00 44.47 194 TYR A N 1
ATOM 1572 C CA . TYR A 1 194 ? 30.710 -10.706 -1.382 1.00 44.47 194 TYR A CA 1
ATOM 1573 C C . TYR A 1 194 ? 31.305 -10.129 -0.109 1.00 44.47 194 TYR A C 1
ATOM 1575 O O . TYR A 1 194 ? 32.481 -10.335 0.182 1.00 44.47 194 TYR A O 1
ATOM 1583 N N . LEU A 1 195 ? 30.483 -9.421 0.671 1.00 43.19 195 LEU A N 1
ATOM 1584 C CA . LEU A 1 195 ? 30.748 -9.266 2.096 1.00 43.19 195 LEU A CA 1
ATOM 1585 C C . LEU A 1 195 ? 31.085 -10.660 2.625 1.00 43.19 195 LEU A C 1
ATOM 1587 O O . LEU A 1 195 ? 30.247 -11.563 2.603 1.00 43.19 195 LEU A O 1
ATOM 1591 N N . LYS A 1 196 ? 32.349 -10.853 3.002 1.00 40.06 196 LYS A N 1
ATOM 1592 C CA . LYS A 1 196 ? 32.892 -12.122 3.468 1.00 40.06 196 LYS A CA 1
ATOM 1593 C C . LYS A 1 196 ? 32.013 -12.600 4.625 1.00 40.06 196 LYS A C 1
ATOM 1595 O O . LYS A 1 196 ? 32.080 -12.072 5.733 1.00 40.06 196 LYS A O 1
ATOM 1600 N N . HIS A 1 197 ? 31.165 -13.593 4.357 1.00 45.56 197 HIS A N 1
ATOM 1601 C CA . HIS A 1 197 ? 30.132 -14.074 5.282 1.00 45.56 197 HIS A CA 1
ATOM 1602 C C . HIS A 1 197 ? 30.716 -14.667 6.585 1.00 45.56 197 HIS A C 1
ATOM 1604 O O . HIS A 1 197 ? 29.989 -14.979 7.522 1.00 45.56 197 HIS A O 1
ATOM 1610 N N . SER A 1 198 ? 32.043 -14.799 6.674 1.00 41.41 198 SER A N 1
ATOM 1611 C CA . SER A 1 198 ? 32.763 -15.321 7.833 1.00 41.41 198 SER A CA 1
ATOM 1612 C C . SER A 1 198 ? 33.049 -14.295 8.938 1.00 41.41 198 SER A C 1
ATOM 1614 O O . SER A 1 198 ? 33.417 -14.719 10.023 1.00 41.41 198 SER A O 1
ATOM 1616 N N . SER A 1 199 ? 32.897 -12.984 8.701 1.00 37.44 199 SER A N 1
ATOM 1617 C CA . SER A 1 199 ? 33.147 -11.945 9.728 1.00 37.44 199 SER A CA 1
ATOM 1618 C C . SER A 1 199 ? 31.879 -11.244 10.232 1.00 37.44 199 SER A C 1
ATOM 1620 O O . SER A 1 199 ? 31.960 -10.400 11.117 1.00 37.44 199 SER A O 1
ATOM 1622 N N . LEU A 1 200 ? 30.708 -11.574 9.680 1.00 43.00 200 LEU A N 1
ATOM 1623 C CA . LEU A 1 200 ? 29.425 -10.963 10.050 1.00 43.00 200 LEU A CA 1
ATOM 1624 C C . LEU A 1 200 ? 28.623 -11.789 11.068 1.00 43.00 200 LEU A C 1
ATOM 1626 O O . LEU A 1 200 ? 27.510 -11.409 11.412 1.00 43.00 200 LEU A O 1
ATOM 1630 N N . LYS A 1 201 ? 29.166 -12.900 11.584 1.00 35.94 201 LYS A N 1
ATOM 1631 C CA . LYS A 1 201 ? 28.451 -13.717 12.579 1.00 35.94 201 LYS A CA 1
ATOM 1632 C C . LYS A 1 201 ? 28.277 -13.039 13.942 1.00 35.94 201 LYS A C 1
ATOM 1634 O O . LYS A 1 201 ? 27.317 -13.371 14.623 1.00 35.94 201 LYS A O 1
ATOM 1639 N N . ASP A 1 202 ? 29.093 -12.038 14.273 1.00 39.34 202 ASP A N 1
ATOM 1640 C CA . ASP A 1 202 ? 29.066 -11.421 15.609 1.00 39.34 202 ASP A CA 1
ATOM 1641 C C . ASP A 1 202 ? 28.556 -9.969 15.615 1.00 39.34 202 ASP A C 1
ATOM 1643 O O . ASP A 1 202 ? 28.540 -9.302 16.648 1.00 39.34 202 ASP A O 1
ATOM 1647 N N . THR A 1 203 ? 28.107 -9.446 14.468 1.00 34.97 203 THR A N 1
ATOM 1648 C CA . THR A 1 203 ? 27.445 -8.128 14.400 1.00 34.97 203 THR A CA 1
ATOM 1649 C C . THR A 1 203 ? 26.468 -8.032 13.229 1.00 34.97 203 THR A C 1
ATOM 1651 O O . THR A 1 203 ? 26.322 -6.992 12.596 1.00 34.97 203 THR A O 1
ATOM 1654 N N . ILE A 1 204 ? 25.746 -9.112 12.935 1.00 30.95 204 ILE A N 1
ATOM 1655 C CA . ILE A 1 204 ? 24.391 -8.936 12.424 1.00 30.95 204 ILE A CA 1
ATOM 1656 C C . ILE A 1 204 ? 23.547 -8.759 13.680 1.00 30.95 204 ILE A C 1
ATOM 1658 O O . ILE A 1 204 ? 23.070 -9.722 14.275 1.00 30.95 204 ILE A O 1
ATOM 1662 N N . VAL A 1 205 ? 23.357 -7.503 14.092 1.00 31.45 205 VAL A N 1
ATOM 1663 C CA . VAL A 1 205 ? 22.061 -7.165 14.670 1.00 31.45 205 VAL A CA 1
ATOM 1664 C C . VAL A 1 205 ? 21.104 -7.497 13.542 1.00 31.45 205 VAL A C 1
ATOM 1666 O O . VAL A 1 205 ? 20.993 -6.754 12.568 1.00 31.45 205 VAL A O 1
ATOM 1669 N N . THR A 1 206 ? 20.491 -8.676 13.612 1.00 27.88 206 THR A N 1
ATOM 1670 C CA . THR A 1 206 ? 19.271 -8.942 12.876 1.00 27.88 206 THR A CA 1
ATOM 1671 C C . THR A 1 206 ? 18.297 -7.932 13.449 1.00 27.88 206 THR A C 1
ATOM 1673 O O . THR A 1 206 ? 17.575 -8.211 14.403 1.00 27.88 206 THR A O 1
ATOM 1676 N N . LEU A 1 207 ? 18.303 -6.720 12.893 1.00 29.80 207 LEU A N 1
ATOM 1677 C CA . LEU A 1 207 ? 17.066 -5.999 12.743 1.00 29.80 207 LEU A CA 1
ATOM 1678 C C . LEU A 1 207 ? 16.232 -7.004 11.970 1.00 29.80 207 LEU A C 1
ATOM 1680 O O . LEU A 1 207 ? 16.492 -7.255 10.790 1.00 29.80 207 LEU A O 1
ATOM 1684 N N . ASN A 1 208 ? 15.332 -7.688 12.686 1.00 28.61 208 ASN A N 1
ATOM 1685 C CA . ASN A 1 208 ? 14.215 -8.354 12.045 1.00 28.61 208 ASN A CA 1
ATOM 1686 C C . ASN A 1 208 ? 13.790 -7.394 10.942 1.00 28.61 208 ASN A C 1
ATOM 1688 O O . ASN A 1 208 ? 13.617 -6.212 11.276 1.00 28.61 208 ASN A O 1
ATOM 1692 N N . PRO A 1 209 ? 13.709 -7.828 9.666 1.00 32.78 209 PRO A N 1
ATOM 1693 C CA . PRO A 1 209 ? 13.122 -6.970 8.657 1.00 32.78 209 PRO A CA 1
ATOM 1694 C C . PRO A 1 209 ? 11.852 -6.473 9.313 1.00 32.78 209 PRO A C 1
ATOM 1696 O O . PRO A 1 209 ? 11.081 -7.295 9.824 1.00 32.78 209 PRO A O 1
ATOM 1699 N N . MET A 1 210 ? 11.755 -5.153 9.478 1.00 34.53 210 MET A N 1
ATOM 1700 C CA . MET A 1 210 ? 10.562 -4.542 10.014 1.00 34.53 210 MET A CA 1
ATOM 1701 C C . MET A 1 210 ? 9.529 -4.963 8.988 1.00 34.53 210 MET A C 1
ATOM 1703 O O . MET A 1 210 ? 9.487 -4.432 7.880 1.00 34.53 210 MET A O 1
ATOM 1707 N N . GLN A 1 211 ? 8.855 -6.081 9.270 1.00 31.50 211 GLN A N 1
ATOM 1708 C CA . GLN A 1 211 ? 7.791 -6.553 8.431 1.00 31.50 211 GLN A CA 1
ATOM 1709 C C . GLN A 1 211 ? 6.887 -5.349 8.423 1.00 31.50 211 GLN A C 1
ATOM 1711 O O . GLN A 1 211 ? 6.519 -4.864 9.496 1.00 31.50 211 GLN A O 1
ATOM 1716 N N . ILE A 1 212 ? 6.641 -4.813 7.233 1.00 34.44 212 ILE A N 1
ATOM 1717 C CA . ILE A 1 212 ? 5.532 -3.904 7.037 1.00 34.44 212 ILE A CA 1
ATOM 1718 C C . ILE A 1 212 ? 4.338 -4.739 7.491 1.00 34.44 212 ILE A C 1
ATOM 1720 O O . ILE A 1 212 ? 3.860 -5.622 6.777 1.00 34.44 212 ILE A O 1
ATOM 1724 N N . LYS A 1 213 ? 3.998 -4.587 8.770 1.00 34.12 213 LYS A N 1
ATOM 1725 C CA . LYS A 1 213 ? 2.901 -5.271 9.419 1.00 34.12 213 LYS A CA 1
ATOM 1726 C C . LYS A 1 213 ? 1.701 -4.481 8.959 1.00 34.12 213 LYS A C 1
ATOM 1728 O O . LYS A 1 213 ? 1.335 -3.476 9.554 1.00 34.12 213 LYS A O 1
ATOM 1733 N N . THR A 1 214 ? 1.177 -4.877 7.815 1.00 41.91 214 THR A N 1
ATOM 1734 C CA . THR A 1 214 ? -0.086 -4.353 7.325 1.00 41.91 214 THR A CA 1
ATOM 1735 C C . THR A 1 214 ? -1.185 -4.803 8.268 1.00 41.91 214 THR A C 1
ATOM 1737 O O . THR A 1 214 ? -1.149 -5.913 8.797 1.00 41.91 214 THR A O 1
ATOM 1740 N N . PHE A 1 215 ? -2.173 -3.955 8.487 1.00 53.84 215 PHE A N 1
ATOM 1741 C CA . PHE A 1 215 ? -3.364 -4.351 9.213 1.00 53.84 215 PHE A CA 1
ATOM 1742 C C . PHE A 1 215 ? -4.250 -5.090 8.233 1.00 53.84 215 PHE A C 1
ATOM 1744 O O . PHE A 1 215 ? -4.464 -4.620 7.120 1.00 53.84 215 PHE A O 1
ATOM 1751 N N . GLN A 1 216 ? -4.707 -6.280 8.599 1.00 57.12 216 GLN A N 1
ATOM 1752 C CA . GLN A 1 216 ? -5.782 -6.908 7.853 1.00 57.12 216 GLN A CA 1
ATOM 1753 C C . GLN A 1 216 ? -7.040 -6.783 8.682 1.00 57.12 216 GLN A C 1
ATOM 1755 O O . GLN A 1 216 ? -7.057 -7.079 9.880 1.00 57.12 216 GLN A O 1
ATOM 1760 N N . VAL A 1 217 ? -8.076 -6.312 8.010 1.00 66.06 217 VAL A N 1
ATOM 1761 C CA . VAL A 1 217 ? -9.418 -6.263 8.548 1.00 66.06 217 VAL A CA 1
ATOM 1762 C C . VAL A 1 217 ? -10.215 -7.319 7.802 1.00 66.06 217 VAL A C 1
ATOM 1764 O O . VAL A 1 217 ? -10.148 -7.419 6.574 1.00 66.06 217 VAL A O 1
ATOM 1767 N N . THR A 1 218 ? -10.908 -8.152 8.561 1.00 60.78 218 THR A N 1
ATOM 1768 C CA . THR A 1 218 ? -11.927 -9.052 8.044 1.00 60.78 218 THR A CA 1
ATOM 1769 C C . THR A 1 218 ? -13.281 -8.510 8.483 1.00 60.78 218 THR A C 1
ATOM 1771 O O . THR A 1 218 ? -13.440 -8.223 9.667 1.00 60.78 218 THR A O 1
ATOM 1774 N N . LEU A 1 219 ? -14.203 -8.354 7.539 1.00 46.06 219 LEU A N 1
ATOM 1775 C CA . LEU A 1 219 ? -15.587 -7.915 7.739 1.00 46.06 219 LEU A CA 1
ATOM 1776 C C . LEU A 1 219 ? -16.571 -9.086 7.581 1.00 46.06 219 LEU A C 1
ATOM 1778 O O . LEU A 1 219 ? -16.197 -10.105 6.951 1.00 46.06 219 LEU A O 1
#

Sequence (219 aa):
MEMIWKGSANLGRQSWLFTGLLADFYDPPDSLCFDRSCGDQPIIDDPSLNDYNVPERVQTFIDAAHDQAYGFATNHIMMTMGSDFHYENANLWFKNLDKLIKYINAQQTNGSDVNVFYSTPSCYVYALNKVDRAWTSKTDDFFPLGDTPHGFWTGYFTSRAALKRYERHSNNILQATRQLNALSQINLRNDIFYLKHSSLKDTIVTLNPMQIKTFQVTL

Secondary structure (DSSP, 8-state):
-EEEEE--SSSGGGG-EEEE--SS-SSPSTT---STT--SPP----TTSTT--HHHHHHHHHHHHHHHHTT-SSSEEEE----TTTTTTHHHHHHHHHHHHHHHHHGGGGT---EEEEE-HHHHHHHHHHS--PPEEEES--PSPEEETTEETTGGGTTTHHHHHHHHHHHHHHHHHHHHHHHH-----GGGTS--TTS-TT-----------EEEEE-

pLDDT: mean 87.06, std 19.28, range [27.88, 98.62]

InterPro domains:
  IPR000602 Glycoside hydrolase family 38, N-terminal domain [PF01074] (2-144)
  IPR011330 Glycoside hydrolase/deacetylase, beta/alpha-barrel [SSF88713] (1-148)
  IPR015341 Glycoside hydrolase family 38, central domain [PF09261] (152-185)
  IPR027291 Glycoside hydrolase 38, N-terminal domain superfamily [G3DSA:3.20.110.10] (1-111)
  IPR028995 Glycoside hydrolase families 57/38, central domain superfamily [SSF88688] (150-188)
  IPR037094 Glycoside hydrolase family 38, central domain superfamily [G3DSA:1.20.1270.50] (112-193)
  IPR050843 Glycosyl Hydrolase Family 38 [PTHR11607] (1-187)

Foldseek 3Di:
DWFFEPADPPPPPVPTDIDDDFLADLEAQPLQQQFPPDPRDAQDCPPVDPPHCLVVVLVSVLVVLVVRCVPDDALKDWGRRDDDPGPPPVVSVVVRLVSNQVSNCVCVVVVRQKHKDWDAPVRRVVVVVPPPDDGHYDYHDDPFDADDPPRTPCCVVPPPVVVVVVVVVVVVVVVVVVVCCVVVPPPPVCVPPDPPPVPCPVPPPPPPPPRSRIMMMGD